Protein AF-A0AA48KZ80-F1 (afdb_monomer_lite)

InterPro domains:
  IPR029058 Alpha/Beta hydrolase fold [SSF53474] (67-168)

pLDDT: mean 80.53, std 16.93, range [31.39, 98.38]

Foldseek 3Di:
DVVQFAFAQFLQGDGDDDDDPPTDGWGWDWDDPDPQEIEIETEDEADPDPDDDDPQADQPDPRHLVNLLNSCLNNVVVVVVVSCVVPVSHQYEYEFEYAASRLLSSLNSQQVVQVVCQVRPSYAYEYEYEQHWNWAPDDDSSQEDERDHDHPFYEYEHEQFEDPDDCLVTTAGRHYHPHQEYEYEPAYSVDGQRDWDWDQDPNDTDIDAAFADEDPDTHRSSGPSPDHGAYWYAYNSNYTDGDAPVCVVVVLVVSVPPPNGDPVNSVVVNVVSVVRRVVVVVVVCVVVPPDDPPVLVVVCVPPVDDPVVVVVSVVVVVVVVVVVVD

Organism: NCBI:txid3033793

Sequence (326 aa):
MKDMYGDRLNENGEIINFKSEEEIYIWCREKELDSNKIKIEYSVPGPESEIEVFPGATENGKFSIEKNYERMKKVLTKKIDDLLEKNNDNRITIIIKGHSRGGCAASRVLNEIARKYKDEENVRINTTIFDPVPGPFHSGEDVEIAIDGKVNKSAVVYCVDPVKGFFNLLFEPQLIRNIKIIIITEIDHTMGFYETEKINVNGNIKIVKKGYQFGRKRYSQGRLFELPTGIYFSEKNMKLIKITDINFKNIFLKLDKNKNATQKRLSFFKDIIIQRLFSQQIDTLSKNILNKKDCIDELCRYFTSSENFCNFIRTIKAELNKQKSK

Structure (mmCIF, N/CA/C/O backbone):
data_AF-A0AA48KZ80-F1
#
_entry.id   AF-A0AA48KZ80-F1
#
loop_
_atom_site.group_PDB
_atom_site.id
_atom_site.type_symbol
_atom_site.label_atom_id
_atom_site.label_alt_id
_atom_site.label_comp_id
_atom_site.label_asym_id
_atom_site.label_entity_id
_atom_site.label_seq_id
_atom_site.pdbx_PDB_ins_code
_atom_site.Cartn_x
_atom_site.Cartn_y
_atom_site.Cartn_z
_atom_site.occupancy
_atom_site.B_iso_or_equiv
_atom_site.auth_seq_id
_atom_site.auth_comp_id
_atom_site.auth_asym_id
_atom_site.auth_atom_id
_atom_site.pdbx_PDB_model_num
ATOM 1 N N . MET A 1 1 ? -15.981 19.238 -7.401 1.00 34.91 1 MET A N 1
ATOM 2 C CA . MET A 1 1 ? -14.687 18.847 -6.790 1.00 34.91 1 MET A CA 1
ATOM 3 C C . MET A 1 1 ? -14.745 18.718 -5.265 1.00 34.91 1 MET A C 1
ATOM 5 O O . MET A 1 1 ? -14.087 17.813 -4.772 1.00 34.91 1 MET A O 1
ATOM 9 N N . LYS A 1 2 ? -15.545 19.514 -4.524 1.00 31.39 2 LYS A N 1
ATOM 10 C CA . LYS A 1 2 ? -15.725 19.364 -3.059 1.00 31.39 2 LYS A CA 1
ATOM 11 C C . LYS A 1 2 ? -16.170 17.957 -2.610 1.00 31.39 2 LYS A C 1
ATOM 13 O O . LYS A 1 2 ? -15.572 17.428 -1.693 1.00 31.39 2 LYS A O 1
ATOM 18 N N . ASP A 1 3 ? -17.089 17.291 -3.314 1.00 39.06 3 ASP A N 1
ATOM 19 C CA . ASP A 1 3 ? -17.598 15.964 -2.890 1.00 39.06 3 ASP A CA 1
ATOM 20 C C . ASP A 1 3 ? -16.608 14.789 -3.041 1.00 39.06 3 ASP A C 1
ATOM 22 O O . ASP A 1 3 ? -16.880 13.668 -2.599 1.00 39.06 3 ASP A O 1
ATOM 26 N N . MET A 1 4 ? -15.470 14.998 -3.713 1.00 39.56 4 MET A N 1
ATOM 27 C CA . MET A 1 4 ? -14.497 13.930 -3.981 1.00 39.56 4 MET A CA 1
ATOM 28 C C . MET A 1 4 ? -13.447 13.758 -2.883 1.00 39.56 4 MET A C 1
ATOM 30 O O . MET A 1 4 ? -12.878 12.666 -2.761 1.00 39.56 4 MET A O 1
ATOM 34 N N . TYR A 1 5 ? -13.214 14.811 -2.106 1.00 49.59 5 TYR A N 1
ATOM 35 C CA . TYR A 1 5 ? -12.218 14.886 -1.050 1.00 49.59 5 TYR A CA 1
ATOM 36 C C . TYR A 1 5 ? -12.993 15.065 0.258 1.00 49.59 5 TYR A C 1
ATOM 38 O O . TYR A 1 5 ? -13.876 15.911 0.315 1.00 49.59 5 TYR A O 1
ATOM 46 N N . GLY A 1 6 ? -12.761 14.203 1.253 1.00 55.53 6 GLY A N 1
ATOM 47 C CA . GLY A 1 6 ? -13.422 14.323 2.559 1.00 55.53 6 GLY A CA 1
ATOM 48 C C . GLY A 1 6 ? -13.063 15.630 3.271 1.00 55.53 6 GLY A C 1
ATOM 49 O O . GLY A 1 6 ? -12.405 16.504 2.698 1.00 55.53 6 GLY A O 1
ATOM 50 N N . ASP A 1 7 ? -13.458 15.742 4.534 1.00 58.00 7 ASP A N 1
ATOM 51 C CA . ASP A 1 7 ? -13.064 16.880 5.355 1.00 58.00 7 ASP A CA 1
ATOM 52 C C . ASP A 1 7 ? -11.533 16.979 5.429 1.00 58.00 7 ASP A C 1
ATOM 54 O O . ASP A 1 7 ? -10.799 15.986 5.534 1.00 58.00 7 ASP A O 1
ATOM 58 N N . ARG A 1 8 ? -11.035 18.209 5.316 1.00 63.00 8 ARG A N 1
ATOM 59 C CA . ARG A 1 8 ? -9.610 18.512 5.455 1.00 63.00 8 ARG A CA 1
ATOM 60 C C . ARG A 1 8 ? -9.337 18.843 6.905 1.00 63.00 8 ARG A C 1
ATOM 62 O O . ARG A 1 8 ? -10.075 19.639 7.482 1.00 63.00 8 ARG A O 1
ATOM 69 N N . LEU A 1 9 ? -8.295 18.238 7.464 1.00 57.94 9 LEU A N 1
ATOM 70 C CA . LEU A 1 9 ? -7.942 18.413 8.867 1.00 57.94 9 LEU A CA 1
ATOM 71 C C . LEU A 1 9 ? -6.631 19.187 9.017 1.00 57.94 9 LEU A C 1
ATOM 73 O O . LEU A 1 9 ? -5.658 18.871 8.331 1.00 57.94 9 LEU A O 1
ATOM 77 N N . ASN A 1 10 ? -6.593 20.151 9.941 1.00 63.25 10 ASN A N 1
ATOM 78 C CA . ASN A 1 10 ? -5.342 20.789 10.360 1.00 63.25 10 ASN A CA 1
ATOM 79 C C . ASN A 1 10 ? -4.485 19.841 11.230 1.00 63.25 10 ASN A C 1
ATOM 81 O O . ASN A 1 10 ? -4.820 18.678 11.471 1.00 63.25 10 ASN A O 1
ATOM 85 N N . GLU A 1 11 ? -3.358 20.337 11.739 1.00 56.94 11 GLU A N 1
ATOM 86 C CA . GLU A 1 11 ? -2.457 19.574 12.617 1.00 56.94 11 GLU A CA 1
ATOM 87 C C . GLU A 1 11 ? -3.036 19.184 13.987 1.00 56.94 11 GLU A C 1
ATOM 89 O O . GLU A 1 11 ? -2.472 18.341 14.696 1.00 56.94 11 GLU A O 1
ATOM 94 N N . ASN A 1 12 ? -4.180 19.762 14.346 1.00 64.56 12 ASN A N 1
ATOM 95 C CA . ASN A 1 12 ? -4.939 19.438 15.547 1.00 64.56 12 ASN A CA 1
ATOM 96 C C . ASN A 1 12 ? -6.113 18.489 15.266 1.00 64.56 12 ASN A C 1
ATOM 98 O O . ASN A 1 12 ? -6.772 18.045 16.206 1.00 64.56 12 ASN A O 1
ATOM 102 N N . GLY A 1 13 ? -6.333 18.109 14.001 1.00 61.66 13 GLY A N 1
ATOM 103 C CA . GLY A 1 13 ? -7.436 17.239 13.601 1.00 61.66 13 GLY A CA 1
ATOM 104 C C . GLY A 1 13 ? -8.773 17.969 13.441 1.00 61.66 13 GLY A C 1
ATOM 105 O O . GLY A 1 13 ? -9.813 17.319 13.468 1.00 61.66 13 GLY A O 1
ATOM 106 N N . GLU A 1 14 ? -8.765 19.295 13.305 1.00 71.69 14 GLU A N 1
ATOM 107 C CA . GLU A 1 14 ? -9.969 20.125 13.184 1.00 71.69 14 GLU A CA 1
ATOM 108 C C . GLU A 1 14 ? -10.331 20.354 11.712 1.00 71.69 14 GLU A C 1
ATOM 110 O O . GLU A 1 14 ? -9.441 20.540 10.878 1.00 71.69 14 GLU A O 1
ATOM 115 N N . ILE A 1 15 ? -11.632 20.358 11.393 1.00 69.56 15 ILE A N 1
ATOM 116 C CA . ILE A 1 15 ? -12.129 20.606 10.031 1.00 69.56 15 ILE A CA 1
ATOM 117 C C . ILE A 1 15 ? -11.815 22.051 9.631 1.00 69.56 15 ILE A C 1
ATOM 119 O O . ILE A 1 15 ? -12.306 22.989 10.258 1.00 69.56 15 ILE A O 1
ATOM 123 N N . ILE A 1 16 ? -11.058 22.235 8.548 1.00 61.19 16 ILE A N 1
ATOM 124 C CA . ILE A 1 16 ? -10.719 23.559 8.012 1.00 61.19 16 ILE A CA 1
ATOM 125 C C . ILE A 1 16 ? -11.499 23.883 6.729 1.00 61.19 16 ILE A C 1
ATOM 127 O O . ILE A 1 16 ? -11.492 23.132 5.751 1.00 61.19 16 ILE A O 1
ATOM 131 N N . ASN A 1 17 ? -12.158 25.048 6.717 1.00 55.84 17 ASN A N 1
ATOM 132 C CA . ASN A 1 17 ? -12.733 25.656 5.515 1.00 55.84 17 ASN A CA 1
ATOM 133 C C . ASN A 1 17 ? -11.660 26.514 4.825 1.00 55.84 17 ASN A C 1
ATOM 135 O O . ASN A 1 17 ? -11.087 27.394 5.458 1.00 55.84 17 ASN A O 1
ATOM 139 N N . PHE A 1 18 ? -11.402 26.278 3.535 1.00 47.25 18 PHE A N 1
ATOM 140 C CA . PHE A 1 18 ? -10.403 27.006 2.734 1.00 47.25 18 PHE A CA 1
ATOM 141 C C . PHE A 1 18 ? -10.488 28.532 2.914 1.00 47.25 18 PHE A C 1
ATOM 143 O O . PHE A 1 18 ? -11.440 29.150 2.434 1.00 47.25 18 PHE A O 1
ATOM 150 N N . LYS A 1 19 ? -9.471 29.133 3.545 1.00 40.25 19 LYS A N 1
ATOM 151 C CA . LYS A 1 19 ? -9.175 30.573 3.439 1.00 40.25 19 LYS A CA 1
ATOM 152 C C . LYS A 1 19 ? -7.682 30.926 3.361 1.00 40.25 19 LYS A C 1
ATOM 154 O O . LYS A 1 19 ? -7.391 32.082 3.084 1.00 40.25 19 LYS A O 1
ATOM 159 N N . SER A 1 20 ? -6.748 29.990 3.526 1.00 39.38 20 SER A N 1
ATOM 160 C CA . SER A 1 20 ? -5.317 30.264 3.340 1.00 39.38 20 SER A CA 1
ATOM 161 C C . SER A 1 20 ? -4.614 29.113 2.620 1.00 39.38 20 SER A C 1
ATOM 163 O O . SER A 1 20 ? -4.932 27.942 2.818 1.00 39.38 20 SER A O 1
ATOM 165 N N . GLU A 1 21 ? -3.664 29.466 1.760 1.00 44.16 21 GLU A N 1
ATOM 166 C CA . GLU A 1 21 ? -2.867 28.564 0.917 1.00 44.16 21 GLU A CA 1
ATOM 167 C C . GLU A 1 21 ? -1.817 27.755 1.711 1.00 44.16 21 GLU A C 1
ATOM 169 O O . GLU A 1 21 ? -1.045 26.995 1.133 1.00 44.16 21 GLU A O 1
ATOM 174 N N . GLU A 1 22 ? -1.776 27.873 3.045 1.00 45.62 22 GLU A N 1
ATOM 175 C CA . GLU A 1 22 ? -0.599 27.482 3.831 1.00 45.62 22 GLU A CA 1
ATOM 176 C C . GLU A 1 22 ? -0.741 26.255 4.752 1.00 45.62 22 GLU A C 1
ATOM 178 O O . GLU A 1 22 ? 0.283 25.802 5.284 1.00 45.62 22 GLU A O 1
ATOM 183 N N . GLU A 1 23 ? -1.930 25.661 4.911 1.00 50.06 23 GLU A N 1
ATOM 184 C CA . GLU A 1 23 ? -2.170 24.554 5.858 1.00 50.06 23 GLU A CA 1
ATOM 185 C C . GLU A 1 23 ? -2.575 23.232 5.165 1.00 50.06 23 GLU A C 1
ATOM 187 O O . GLU A 1 23 ? -3.367 23.193 4.228 1.00 50.06 23 GLU A O 1
ATOM 192 N N . ILE A 1 24 ? -1.967 22.119 5.591 1.00 55.22 24 ILE A N 1
ATOM 193 C CA . ILE A 1 24 ? -1.780 20.896 4.785 1.00 55.22 24 ILE A CA 1
ATOM 194 C C . ILE A 1 24 ? -2.963 19.906 4.813 1.00 55.22 24 ILE A C 1
ATOM 196 O O . ILE A 1 24 ? -3.733 19.804 5.758 1.00 55.22 24 ILE A O 1
ATOM 200 N N . TYR A 1 25 ? -2.986 19.110 3.742 1.00 63.47 25 TYR A N 1
ATOM 201 C CA . TYR A 1 25 ? -3.991 18.280 3.089 1.00 63.47 25 TYR A CA 1
ATOM 202 C C . TYR A 1 25 ? -4.090 16.817 3.586 1.00 63.47 25 TYR A C 1
ATOM 204 O O . TYR A 1 25 ? -4.072 15.899 2.765 1.00 63.47 25 TYR A O 1
ATOM 212 N N . ILE A 1 26 ? -4.202 16.540 4.894 1.00 67.12 26 ILE A N 1
ATOM 213 C CA . ILE A 1 26 ? -4.670 15.196 5.293 1.00 67.12 26 ILE A CA 1
ATOM 214 C C . ILE A 1 26 ? -6.164 15.116 4.989 1.00 67.12 26 ILE A C 1
ATOM 216 O O . ILE A 1 26 ? -6.956 15.925 5.477 1.00 67.12 26 ILE A O 1
ATOM 220 N N . TRP A 1 27 ? -6.552 14.132 4.180 1.00 73.19 27 TRP A N 1
ATOM 221 C CA . TRP A 1 27 ? -7.955 13.883 3.871 1.00 73.19 27 TRP A CA 1
ATOM 222 C C . TRP A 1 27 ? -8.495 12.819 4.796 1.00 73.19 27 TRP A C 1
ATOM 224 O O . TRP A 1 27 ? -8.177 11.639 4.638 1.00 73.19 27 TRP A O 1
ATOM 234 N N . CYS A 1 28 ? -9.322 13.253 5.741 1.00 78.62 28 CYS A N 1
ATOM 235 C CA . CYS A 1 28 ? -10.096 12.365 6.580 1.00 78.62 28 CYS A CA 1
ATOM 236 C C . CYS A 1 28 ? -11.522 12.298 6.046 1.00 78.62 28 CYS A C 1
ATOM 238 O O . CYS A 1 28 ? -12.147 13.303 5.718 1.00 78.62 28 CYS A O 1
ATOM 240 N N . ARG A 1 29 ? -12.061 11.092 5.953 1.00 81.62 29 ARG A N 1
ATOM 241 C CA . ARG A 1 29 ? -13.484 10.892 5.741 1.00 81.62 29 ARG A CA 1
ATOM 242 C C . ARG A 1 29 ? -13.999 9.936 6.786 1.00 81.62 29 ARG A C 1
ATOM 244 O O . ARG A 1 29 ? -13.658 8.754 6.778 1.00 81.62 29 ARG A O 1
ATOM 251 N N . GLU A 1 30 ? -14.875 10.449 7.625 1.00 84.31 30 GLU A N 1
ATOM 252 C CA . GLU A 1 30 ? -15.650 9.648 8.547 1.00 84.31 30 GLU A CA 1
ATOM 253 C C . GLU A 1 30 ? -17.014 9.343 7.941 1.00 84.31 30 GLU A C 1
ATOM 255 O O . GLU A 1 30 ? -17.619 10.156 7.238 1.00 84.31 30 GLU A O 1
ATOM 260 N N . LYS A 1 31 ? -17.478 8.119 8.155 1.00 86.25 31 LYS A N 1
ATOM 261 C CA . LYS A 1 31 ? -18.815 7.703 7.773 1.00 86.25 31 LYS A CA 1
ATOM 262 C C . LYS A 1 31 ? -19.345 6.729 8.809 1.00 86.25 31 LYS A C 1
ATOM 264 O O . LYS A 1 31 ? -18.845 5.609 8.913 1.00 86.25 31 LYS A O 1
ATOM 269 N N . GLU A 1 32 ? -20.392 7.138 9.505 1.00 84.12 32 GLU A N 1
ATOM 270 C CA . GLU A 1 32 ? -21.236 6.228 10.266 1.00 84.12 32 GLU A CA 1
ATOM 271 C C . GLU A 1 32 ? -22.017 5.342 9.281 1.00 84.12 32 GLU A C 1
ATOM 273 O O . GLU A 1 32 ? -22.615 5.822 8.311 1.00 84.12 32 GLU A O 1
ATOM 278 N N . LEU A 1 33 ? -21.902 4.026 9.444 1.00 82.69 33 LEU A N 1
ATOM 279 C CA . LEU A 1 33 ? -22.580 3.033 8.607 1.00 82.69 33 LEU A CA 1
ATOM 280 C C . LEU A 1 33 ? -23.860 2.528 9.278 1.00 82.69 33 LEU A C 1
ATOM 282 O O . LEU A 1 33 ? -24.833 2.248 8.583 1.00 82.69 33 LEU A O 1
ATOM 286 N N . ASP A 1 34 ? -23.823 2.404 10.603 1.00 86.44 34 ASP A N 1
ATOM 287 C CA . ASP A 1 34 ? -24.936 2.187 11.526 1.00 86.44 34 ASP A CA 1
ATOM 288 C C . ASP A 1 34 ? -24.486 2.622 12.936 1.00 86.44 34 ASP A C 1
ATOM 290 O O . ASP A 1 34 ? -23.327 3.013 13.099 1.00 86.44 34 ASP A O 1
ATOM 294 N N . SER A 1 35 ? -25.373 2.525 13.936 1.00 82.44 35 SER A N 1
ATOM 295 C CA . SER A 1 35 ? -25.170 3.080 15.287 1.00 82.44 35 SER A CA 1
ATOM 296 C C . SER A 1 35 ? -23.863 2.662 15.966 1.00 82.44 35 SER A C 1
ATOM 298 O O . SER A 1 35 ? -23.370 3.378 16.830 1.00 82.44 35 SER A O 1
ATOM 300 N N . ASN A 1 36 ? -23.302 1.505 15.588 1.00 84.00 36 ASN A N 1
ATOM 301 C CA . ASN A 1 36 ? -22.090 0.955 16.192 1.00 84.00 36 ASN A CA 1
ATOM 302 C C . ASN A 1 36 ? -21.018 0.640 15.135 1.00 84.00 36 ASN A C 1
ATOM 304 O O . ASN A 1 36 ? -20.061 -0.072 15.433 1.00 84.00 36 ASN A O 1
ATOM 308 N N . LYS A 1 37 ? -21.157 1.089 13.880 1.00 89.62 37 LYS A N 1
ATOM 309 C CA . LYS A 1 37 ? -20.161 0.856 12.821 1.00 89.62 37 LYS A CA 1
ATOM 310 C C . LYS A 1 37 ? -19.677 2.163 12.244 1.00 89.62 37 LYS A C 1
ATOM 312 O O . LYS A 1 37 ? -20.379 2.833 11.488 1.00 89.62 37 LYS A O 1
ATOM 317 N N . ILE A 1 38 ? -18.408 2.445 12.493 1.00 90.44 38 ILE A N 1
ATOM 318 C CA . ILE A 1 38 ? -17.779 3.689 12.076 1.00 90.44 38 ILE A CA 1
ATOM 319 C C . ILE A 1 38 ? -16.674 3.362 11.088 1.00 90.44 38 ILE A C 1
ATOM 321 O O . ILE A 1 38 ? -15.808 2.522 11.339 1.00 90.44 38 ILE A O 1
ATOM 325 N N . LYS A 1 39 ? -16.711 4.012 9.929 1.00 91.06 39 LYS A N 1
ATOM 326 C CA . LYS A 1 39 ? -15.661 3.923 8.925 1.00 91.06 39 LYS A CA 1
ATOM 327 C C . LYS A 1 39 ? -14.860 5.209 8.915 1.00 91.06 39 LYS A C 1
ATOM 329 O O . LYS A 1 39 ? -15.414 6.285 8.728 1.00 91.06 39 LYS A O 1
ATOM 334 N N . ILE A 1 40 ? -13.552 5.062 9.023 1.00 88.62 40 ILE A N 1
ATOM 335 C CA . ILE A 1 40 ? -12.595 6.150 9.008 1.00 88.62 40 ILE A CA 1
ATOM 336 C C . ILE A 1 40 ? -11.640 5.924 7.831 1.00 88.62 40 ILE A C 1
ATOM 338 O O . ILE A 1 40 ? -10.962 4.902 7.766 1.00 88.62 40 ILE A O 1
ATOM 342 N N . GLU A 1 41 ? -11.579 6.854 6.883 1.00 88.31 41 GLU A N 1
ATOM 343 C CA . GLU A 1 41 ? -10.610 6.829 5.784 1.00 88.31 41 GLU A CA 1
ATOM 344 C C . GLU A 1 41 ? -9.634 7.996 5.909 1.00 88.31 41 GLU A C 1
ATOM 346 O O . GLU A 1 41 ? -10.063 9.142 5.874 1.00 88.31 41 GLU A O 1
ATOM 351 N N . TYR A 1 42 ? -8.336 7.710 5.978 1.00 87.06 42 TYR A N 1
ATOM 352 C CA . TYR A 1 42 ? -7.277 8.719 5.941 1.00 87.06 42 TYR A CA 1
ATOM 353 C C . TYR A 1 42 ? -6.465 8.564 4.669 1.00 87.06 42 TYR A C 1
ATOM 355 O O . TYR A 1 42 ? -6.048 7.457 4.333 1.00 87.06 42 TYR A O 1
ATOM 363 N N . SER A 1 43 ? -6.241 9.667 3.962 1.00 84.25 43 SER A N 1
ATOM 364 C CA . SER A 1 43 ? -5.413 9.691 2.759 1.00 84.25 43 SER A CA 1
ATOM 365 C C . SER A 1 43 ? -4.368 10.792 2.849 1.00 84.25 43 SER A C 1
ATOM 367 O O . SER A 1 43 ? -4.707 11.937 3.146 1.00 84.25 43 SER A O 1
ATOM 369 N N . VAL A 1 44 ? -3.116 10.441 2.558 1.00 79.62 44 VAL A N 1
ATOM 370 C CA . VAL A 1 44 ? -2.013 11.399 2.434 1.00 79.62 44 VAL A CA 1
ATOM 371 C C . VAL A 1 44 ? -1.642 11.545 0.966 1.00 79.62 44 VAL A C 1
ATOM 373 O O . VAL A 1 44 ? -1.247 10.548 0.343 1.00 79.62 44 VAL A O 1
ATOM 376 N N . PRO A 1 45 ? -1.790 12.742 0.383 1.00 70.75 45 PRO A N 1
ATOM 377 C CA . PRO A 1 45 ? -1.273 12.999 -0.949 1.00 70.75 45 PRO A CA 1
ATOM 378 C C . PRO A 1 45 ? 0.264 13.004 -0.936 1.00 70.75 45 PRO A C 1
ATOM 380 O O . PRO A 1 45 ? 0.896 13.259 0.091 1.00 70.75 45 PRO A O 1
ATOM 383 N N . GLY A 1 46 ? 0.873 12.728 -2.089 1.00 63.50 46 GLY A N 1
ATOM 384 C CA . GLY A 1 46 ? 2.269 13.106 -2.308 1.00 63.50 46 GLY A CA 1
ATOM 385 C C . GLY A 1 46 ? 2.421 14.635 -2.293 1.00 63.50 46 GLY A C 1
ATOM 386 O O . GLY A 1 46 ? 1.414 15.343 -2.362 1.00 63.50 46 GLY A O 1
ATOM 387 N N . PRO A 1 47 ? 3.649 15.170 -2.190 1.00 60.25 47 PRO A N 1
ATOM 388 C CA . PRO A 1 47 ? 3.862 16.605 -2.351 1.00 60.25 47 PRO A CA 1
ATOM 389 C C . PRO A 1 47 ? 3.322 17.078 -3.711 1.00 60.25 47 PRO A C 1
ATOM 391 O O . PRO A 1 47 ? 3.761 16.593 -4.751 1.00 60.25 47 PRO A O 1
ATOM 394 N N . GLU A 1 48 ? 2.397 18.038 -3.701 1.00 50.84 48 GLU A N 1
ATOM 395 C CA . GLU A 1 48 ? 2.147 18.913 -4.849 1.00 50.84 48 GLU A CA 1
ATOM 396 C C . GLU A 1 48 ? 3.237 19.985 -4.792 1.00 50.84 48 GLU A C 1
ATOM 398 O O . GLU A 1 48 ? 3.281 20.781 -3.857 1.00 50.84 48 GLU A O 1
ATOM 403 N N . SER A 1 49 ? 4.201 19.958 -5.705 1.00 42.69 49 SER A N 1
ATOM 404 C CA . SER A 1 49 ? 5.266 20.960 -5.729 1.00 42.69 49 SER A CA 1
ATOM 405 C C . SER A 1 49 ? 5.133 21.858 -6.952 1.00 42.69 49 SER A C 1
ATOM 407 O O . SER A 1 49 ? 5.289 21.383 -8.076 1.00 42.69 49 SER A O 1
ATOM 409 N N . GLU A 1 50 ? 4.933 23.152 -6.716 1.00 36.56 50 GLU A N 1
ATOM 410 C CA . GLU A 1 50 ? 5.006 24.222 -7.722 1.00 36.56 50 GLU A CA 1
ATOM 411 C C . GLU A 1 50 ? 6.395 24.893 -7.806 1.00 36.56 50 GLU A C 1
ATOM 413 O O . GLU A 1 50 ? 6.531 25.913 -8.468 1.00 36.56 50 GLU A O 1
ATOM 418 N N . ILE A 1 51 ? 7.455 24.359 -7.174 1.00 40.22 51 ILE A N 1
ATOM 419 C CA . ILE A 1 51 ? 8.784 25.005 -7.192 1.00 40.22 51 ILE A CA 1
ATOM 420 C C . ILE A 1 51 ? 9.853 24.133 -7.858 1.00 40.22 51 ILE A C 1
ATOM 422 O O . ILE A 1 51 ? 10.047 22.959 -7.531 1.00 40.22 51 ILE A O 1
ATOM 426 N N . GLU A 1 52 ? 10.521 24.782 -8.811 1.00 47.69 52 GLU A N 1
ATOM 427 C CA . GLU A 1 52 ? 11.487 24.291 -9.782 1.00 47.69 52 GLU A CA 1
ATOM 428 C C . GLU A 1 52 ? 12.812 23.828 -9.145 1.00 47.69 52 GLU A C 1
ATOM 430 O O . GLU A 1 52 ? 13.231 24.256 -8.071 1.00 47.69 52 GLU A O 1
ATOM 435 N N . VAL A 1 53 ? 13.503 22.958 -9.879 1.00 47.50 53 VAL A N 1
ATOM 436 C CA . VAL A 1 53 ? 14.861 22.424 -9.681 1.00 47.50 53 VAL A CA 1
ATOM 437 C C . VAL A 1 53 ? 14.973 21.092 -8.907 1.00 47.50 53 VAL A C 1
ATOM 439 O O . VAL A 1 53 ? 15.546 20.172 -9.482 1.00 47.50 53 VAL A O 1
ATOM 442 N N . PHE A 1 54 ? 14.395 20.890 -7.710 1.00 52.28 54 PHE A N 1
ATOM 443 C CA . PHE A 1 54 ? 14.432 19.573 -7.005 1.00 52.28 54 PHE A CA 1
ATOM 444 C C . PHE A 1 54 ? 13.239 19.292 -6.059 1.00 52.28 54 PHE A C 1
ATOM 446 O O . PHE A 1 54 ? 13.426 19.013 -4.865 1.00 52.28 54 PHE A O 1
ATOM 453 N N . PRO A 1 55 ? 11.990 19.342 -6.541 1.00 49.59 55 PRO A N 1
ATOM 454 C CA . PRO A 1 55 ? 10.854 18.983 -5.707 1.00 49.59 55 PRO A CA 1
ATOM 455 C C . PRO A 1 55 ? 10.947 17.526 -5.229 1.00 49.59 55 PRO A C 1
ATOM 457 O O . PRO A 1 55 ? 11.081 16.599 -6.023 1.00 49.59 55 PRO A O 1
ATOM 460 N N . GLY A 1 56 ? 10.893 17.318 -3.911 1.00 51.00 56 GLY A N 1
ATOM 461 C CA . GLY A 1 56 ? 10.895 15.974 -3.325 1.00 51.00 56 GLY A CA 1
ATOM 462 C C . GLY A 1 56 ? 12.273 15.341 -3.091 1.00 51.00 56 GLY A C 1
ATOM 463 O O . GLY A 1 56 ? 12.331 14.142 -2.838 1.00 51.00 56 GLY A O 1
ATOM 464 N N . ALA A 1 57 ? 13.372 16.105 -3.150 1.00 55.41 57 ALA A N 1
ATOM 465 C CA . ALA A 1 57 ? 14.705 15.612 -2.770 1.00 55.41 57 ALA A CA 1
ATOM 466 C C . ALA A 1 57 ? 15.072 15.885 -1.300 1.00 55.41 57 ALA A C 1
ATOM 468 O O . ALA A 1 57 ? 15.880 15.165 -0.725 1.00 55.41 57 ALA A O 1
ATOM 469 N N . THR A 1 58 ? 14.481 16.907 -0.673 1.00 57.81 58 THR A N 1
ATOM 470 C CA . THR A 1 58 ? 14.795 17.301 0.710 1.00 57.81 58 THR A CA 1
ATOM 471 C C . THR A 1 58 ? 13.650 16.953 1.666 1.00 57.81 58 THR A C 1
ATOM 473 O O . THR A 1 58 ? 12.470 17.045 1.312 1.00 57.81 58 THR A O 1
ATOM 476 N N . GLU A 1 59 ? 13.994 16.516 2.880 1.00 63.91 59 GLU A N 1
ATOM 477 C CA . GLU A 1 59 ? 13.055 16.134 3.955 1.00 63.91 59 GLU A CA 1
ATOM 478 C C . GLU A 1 59 ? 12.650 17.337 4.836 1.00 63.91 59 GLU A C 1
ATOM 480 O O . GLU A 1 59 ? 11.860 17.232 5.763 1.00 63.91 59 GLU A O 1
ATOM 485 N N . ASN A 1 60 ? 13.125 18.545 4.526 1.00 62.00 60 ASN A N 1
ATOM 486 C CA . ASN A 1 60 ? 12.845 19.733 5.345 1.00 62.00 60 ASN A CA 1
ATOM 487 C C . ASN A 1 60 ? 11.474 20.373 5.045 1.00 62.00 60 ASN A C 1
ATOM 489 O O . ASN A 1 60 ? 11.017 21.271 5.758 1.00 62.00 60 ASN A O 1
ATOM 493 N N . GLY A 1 61 ? 10.794 19.902 3.996 1.00 69.25 61 GLY A N 1
ATOM 494 C CA . GLY A 1 61 ? 9.529 20.452 3.524 1.00 69.25 61 GLY A CA 1
ATOM 495 C C . GLY A 1 61 ? 8.349 20.225 4.471 1.00 69.25 61 GLY A C 1
ATOM 496 O O . GLY A 1 61 ? 8.385 19.442 5.417 1.00 69.25 61 GLY A O 1
ATOM 497 N N . LYS A 1 62 ? 7.251 20.923 4.192 1.00 68.56 62 LYS A N 1
ATOM 498 C CA . LYS A 1 62 ? 5.938 20.721 4.824 1.00 68.56 62 LYS A CA 1
ATOM 499 C C . LYS A 1 62 ? 5.371 19.305 4.565 1.00 68.56 62 LYS A C 1
ATOM 501 O O . LYS A 1 62 ? 4.653 18.772 5.403 1.00 68.56 62 LYS A O 1
ATOM 506 N N . PHE A 1 63 ? 5.771 18.680 3.454 1.00 73.12 63 PHE A N 1
ATOM 507 C CA . PHE A 1 63 ? 5.359 17.343 2.997 1.00 73.12 63 PHE A CA 1
ATOM 508 C C . PHE A 1 63 ? 6.401 16.249 3.268 1.00 73.12 63 PHE A C 1
ATOM 510 O O . PHE A 1 63 ? 6.512 15.282 2.511 1.00 73.12 63 PHE A O 1
ATOM 517 N N . SER A 1 64 ? 7.207 16.435 4.309 1.00 83.12 64 SER A N 1
ATOM 518 C CA . SER A 1 64 ? 8.164 15.426 4.741 1.00 83.12 64 SER A CA 1
ATOM 519 C C . SER A 1 64 ? 7.445 14.148 5.190 1.00 83.12 64 SER A C 1
ATOM 521 O O . SER A 1 64 ? 6.286 14.194 5.624 1.00 83.12 64 SER A O 1
ATOM 523 N N . ILE A 1 65 ? 8.112 13.003 5.065 1.00 88.94 65 ILE A N 1
ATOM 524 C CA . ILE A 1 65 ? 7.607 11.721 5.566 1.00 88.94 65 ILE A CA 1
ATOM 525 C C . ILE A 1 65 ? 7.345 11.836 7.072 1.00 88.94 65 ILE A C 1
ATOM 527 O O . ILE A 1 65 ? 6.252 11.496 7.522 1.00 88.94 65 ILE A O 1
ATOM 531 N N . GLU A 1 66 ? 8.298 12.397 7.822 1.00 89.56 66 GLU A N 1
ATOM 532 C CA . GLU A 1 66 ? 8.224 12.521 9.283 1.00 89.56 66 GLU A CA 1
ATOM 533 C C . GLU A 1 66 ? 7.040 13.378 9.750 1.00 89.56 66 GLU A C 1
ATOM 535 O O . GLU A 1 66 ? 6.243 12.957 10.587 1.00 89.56 66 GLU A O 1
ATOM 540 N N . LYS A 1 67 ? 6.852 14.565 9.161 1.00 85.75 67 LYS A N 1
ATOM 541 C CA . LYS A 1 67 ? 5.734 15.451 9.528 1.00 85.75 67 LYS A CA 1
ATOM 542 C C . LYS A 1 67 ? 4.380 14.826 9.205 1.00 85.75 67 LYS A C 1
ATOM 544 O O . LYS A 1 67 ? 3.436 14.963 9.985 1.00 85.75 67 LYS A O 1
ATOM 549 N N . ASN A 1 68 ? 4.271 14.150 8.058 1.00 87.12 68 ASN A N 1
ATOM 550 C CA . ASN A 1 68 ? 3.049 13.439 7.688 1.00 87.12 68 ASN A CA 1
ATOM 551 C C . ASN A 1 68 ? 2.775 12.273 8.646 1.00 87.12 68 ASN A C 1
ATOM 553 O O . ASN A 1 68 ? 1.633 12.106 9.074 1.00 87.12 68 ASN A O 1
ATOM 557 N N . TYR A 1 69 ? 3.810 11.513 9.013 1.00 92.44 69 TYR A N 1
ATOM 558 C CA . TYR A 1 69 ? 3.730 10.429 9.988 1.00 92.44 69 TYR A CA 1
ATOM 559 C C . TYR A 1 69 ? 3.226 10.930 11.348 1.00 92.44 69 TYR A C 1
ATOM 561 O O . TYR A 1 69 ? 2.182 10.469 11.813 1.00 92.44 69 TYR A O 1
ATOM 569 N N . GLU A 1 70 ? 3.895 11.919 11.945 1.00 90.56 70 GLU A N 1
ATOM 570 C CA . GLU A 1 70 ? 3.541 12.446 13.268 1.00 90.56 70 GLU A CA 1
ATOM 571 C C . GLU A 1 70 ? 2.119 13.013 13.302 1.00 90.56 70 GLU A C 1
ATOM 573 O O . GLU A 1 70 ? 1.331 12.699 14.202 1.00 90.56 70 GLU A O 1
ATOM 578 N N . ARG A 1 71 ? 1.740 13.788 12.278 1.00 86.31 71 ARG A N 1
ATOM 579 C CA . ARG A 1 71 ? 0.397 14.371 12.201 1.00 86.31 71 ARG A CA 1
ATOM 580 C C . ARG A 1 71 ? -0.677 13.295 12.086 1.00 86.31 71 ARG A C 1
ATOM 582 O O . ARG A 1 71 ? -1.647 13.313 12.842 1.00 86.31 71 ARG A O 1
ATOM 589 N N . MET A 1 72 ? -0.522 12.355 11.156 1.00 88.12 72 MET A N 1
ATOM 590 C CA . MET A 1 72 ? -1.486 11.269 10.989 1.00 88.12 72 MET A CA 1
ATOM 591 C C . MET A 1 72 ? -1.602 10.413 12.241 1.00 88.12 72 MET A C 1
ATOM 593 O O . MET A 1 72 ? -2.719 10.106 12.646 1.00 88.12 72 MET A O 1
ATOM 597 N N . LYS A 1 73 ? -0.467 10.037 12.845 1.00 93.19 73 LYS A N 1
ATOM 598 C CA . LYS A 1 73 ? -0.419 9.250 14.076 1.00 93.19 73 LYS A CA 1
ATOM 599 C C . LYS A 1 73 ? -1.241 9.930 15.163 1.00 93.19 73 LYS A C 1
ATOM 601 O O . LYS A 1 73 ? -2.149 9.301 15.699 1.00 93.19 73 LYS A O 1
ATOM 606 N N . LYS A 1 74 ? -0.986 11.216 15.432 1.00 90.69 74 LYS A N 1
ATOM 607 C CA . LYS A 1 74 ? -1.715 12.009 16.434 1.00 90.69 74 LYS A CA 1
ATOM 608 C C . LYS A 1 74 ? -3.220 12.019 16.163 1.00 90.69 74 LYS A C 1
ATOM 610 O O . LYS A 1 74 ? -4.005 11.697 17.051 1.00 90.69 74 LYS A O 1
ATOM 615 N N . VAL A 1 75 ? -3.620 12.365 14.938 1.00 88.12 75 VAL A N 1
ATOM 616 C CA . VAL A 1 75 ? -5.035 12.537 14.582 1.00 88.12 75 VAL A CA 1
ATOM 617 C C . VAL A 1 75 ? -5.791 11.202 14.601 1.00 88.12 75 VAL A C 1
ATOM 619 O O . VAL A 1 75 ? -6.864 11.120 15.195 1.00 88.12 75 VAL A O 1
ATOM 622 N N . LEU A 1 76 ? -5.236 10.146 13.996 1.00 91.31 76 LEU A N 1
ATOM 623 C CA . LEU A 1 76 ? -5.856 8.818 13.994 1.00 91.31 76 LEU A CA 1
ATOM 624 C C . LEU A 1 76 ? -5.971 8.252 15.404 1.00 91.31 76 LEU A C 1
ATOM 626 O O . LEU A 1 76 ? -7.040 7.778 15.766 1.00 91.31 76 LEU A O 1
ATOM 630 N N . THR A 1 77 ? -4.898 8.335 16.189 1.00 94.69 77 THR A N 1
ATOM 631 C CA . THR A 1 77 ? -4.868 7.822 17.561 1.00 94.69 77 THR A CA 1
ATOM 632 C C . THR A 1 77 ? -5.950 8.475 18.409 1.00 94.69 77 THR A C 1
ATOM 634 O O . THR A 1 77 ? -6.815 7.780 18.930 1.00 94.69 77 THR A O 1
ATOM 637 N N . LYS A 1 78 ? -5.969 9.815 18.455 1.00 92.38 78 LYS A N 1
ATOM 638 C CA . LYS A 1 78 ? -6.994 10.566 19.187 1.00 92.38 78 LYS A CA 1
ATOM 639 C C . LYS A 1 78 ? -8.398 10.158 18.745 1.00 92.38 78 LYS A C 1
ATOM 641 O O . LYS A 1 78 ? -9.257 9.897 19.571 1.00 92.38 78 LYS A O 1
ATOM 646 N N . LYS A 1 79 ? -8.629 10.061 17.433 1.00 91.44 79 LYS A N 1
ATOM 647 C CA . LYS A 1 79 ? -9.953 9.737 16.900 1.00 91.44 79 LYS A CA 1
ATOM 648 C C . LYS A 1 79 ? -10.416 8.329 17.280 1.00 91.44 79 LYS A C 1
ATOM 650 O O . LYS A 1 79 ? -11.601 8.142 17.528 1.00 91.44 79 LYS A O 1
ATOM 655 N N . ILE A 1 80 ? -9.524 7.342 17.263 1.00 93.94 80 ILE A N 1
ATOM 656 C CA . ILE A 1 80 ? -9.861 5.966 17.646 1.00 93.94 80 ILE A CA 1
ATOM 657 C C . ILE A 1 80 ? -10.142 5.912 19.147 1.00 93.94 80 ILE A C 1
ATOM 659 O O . ILE A 1 80 ? -11.174 5.369 19.529 1.00 93.94 80 ILE A O 1
ATOM 663 N N . ASP A 1 81 ? -9.279 6.531 19.957 1.00 95.75 81 ASP A N 1
ATOM 664 C CA . ASP A 1 81 ? -9.422 6.596 21.415 1.00 95.75 81 ASP A CA 1
ATOM 665 C C . ASP A 1 81 ? -10.767 7.259 21.792 1.00 95.75 81 ASP A C 1
ATOM 667 O O . ASP A 1 81 ? -11.582 6.636 22.469 1.00 95.75 81 ASP A O 1
ATOM 671 N N . ASP A 1 82 ? -11.093 8.427 21.218 1.00 94.06 82 ASP A N 1
ATOM 672 C CA . ASP A 1 82 ? -12.371 9.132 21.433 1.00 94.06 82 ASP A CA 1
ATOM 673 C C . ASP A 1 82 ? -13.603 8.267 21.084 1.00 94.06 82 ASP A C 1
ATOM 675 O O . ASP A 1 82 ? -14.673 8.406 21.681 1.00 94.06 82 ASP A O 1
ATOM 679 N N . LEU A 1 83 ? -13.504 7.422 20.051 1.00 92.62 83 LEU A N 1
ATOM 680 C CA . LEU A 1 83 ? -14.608 6.562 19.619 1.00 92.62 83 LEU A CA 1
ATOM 681 C C . LEU A 1 83 ? -14.778 5.341 20.519 1.00 92.62 83 LEU A C 1
ATOM 683 O O . LEU A 1 83 ? -15.917 4.929 20.743 1.00 92.62 83 LEU A O 1
ATOM 687 N N . LEU A 1 84 ? -13.679 4.772 21.009 1.00 93.62 84 LEU A N 1
ATOM 688 C CA . LEU A 1 84 ? -13.714 3.669 21.964 1.00 93.62 84 LEU A CA 1
ATOM 689 C C . LEU A 1 84 ? -14.270 4.159 23.306 1.00 93.62 84 LEU A C 1
ATOM 691 O O . LEU A 1 84 ? -15.243 3.593 23.790 1.00 93.62 84 LEU A O 1
ATOM 695 N N . GLU A 1 85 ? -13.775 5.286 23.827 1.00 94.81 85 GLU A N 1
ATOM 696 C CA . GLU A 1 85 ? -14.246 5.871 25.092 1.00 94.81 85 GLU A CA 1
ATOM 697 C C . GLU A 1 85 ? -15.746 6.197 25.089 1.00 94.81 85 GLU A C 1
ATOM 699 O O . GLU A 1 85 ? -16.434 5.994 26.090 1.00 94.81 85 GLU A O 1
ATOM 704 N N . LYS A 1 86 ? -16.283 6.681 23.960 1.00 92.50 86 LYS A N 1
ATOM 705 C CA . LYS A 1 86 ? -17.719 6.978 23.828 1.00 92.50 86 LYS A CA 1
ATOM 706 C C . LYS A 1 86 ? -18.593 5.729 23.846 1.00 92.50 86 LYS A C 1
ATOM 708 O O . LYS A 1 86 ? -19.712 5.789 24.349 1.00 92.50 86 LYS A O 1
ATOM 713 N N . ASN A 1 87 ? -18.132 4.641 23.233 1.00 89.19 87 ASN A N 1
ATOM 714 C CA . ASN A 1 87 ? -18.845 3.371 23.200 1.00 89.19 87 ASN A CA 1
ATOM 715 C C . ASN A 1 87 ? -17.880 2.229 22.840 1.00 89.19 87 ASN A C 1
ATOM 717 O O . ASN A 1 87 ? -17.520 2.060 21.673 1.00 89.19 87 ASN A O 1
ATOM 721 N N . ASN A 1 88 ? -17.539 1.398 23.827 1.00 86.75 88 ASN A N 1
ATOM 722 C CA . ASN A 1 88 ? -16.642 0.252 23.647 1.00 86.75 88 ASN A CA 1
ATOM 723 C C . ASN A 1 88 ? -17.187 -0.801 22.657 1.00 86.75 88 ASN A C 1
ATOM 725 O O . ASN A 1 88 ? -16.411 -1.570 22.090 1.00 86.75 88 ASN A O 1
ATOM 729 N N . ASP A 1 89 ? -18.492 -0.809 22.363 1.00 89.69 89 ASP A N 1
ATOM 730 C CA . ASP A 1 89 ? -19.088 -1.711 21.368 1.00 89.69 89 ASP A CA 1
ATOM 731 C C . ASP A 1 89 ? -18.910 -1.222 19.917 1.00 89.69 89 ASP A C 1
ATOM 733 O O . ASP A 1 89 ? -19.318 -1.903 18.964 1.00 89.69 89 ASP A O 1
ATOM 737 N N . ASN A 1 90 ? -18.297 -0.049 19.716 1.00 89.25 90 ASN A N 1
ATOM 738 C CA . ASN A 1 90 ? -18.053 0.512 18.394 1.00 89.25 90 ASN A CA 1
ATOM 739 C C . ASN A 1 90 ? -17.128 -0.378 17.563 1.00 89.25 90 ASN A C 1
ATOM 741 O O . ASN A 1 90 ? -15.956 -0.574 17.864 1.00 89.25 90 ASN A O 1
ATOM 745 N N . ARG A 1 91 ? -17.628 -0.847 16.422 1.00 94.31 91 ARG A N 1
ATOM 746 C CA . ARG A 1 91 ? -16.853 -1.533 15.387 1.00 94.31 91 ARG A CA 1
ATOM 747 C C . ARG A 1 91 ? -16.243 -0.504 14.447 1.00 94.31 91 ARG A C 1
ATOM 749 O O . ARG A 1 91 ? -16.897 -0.002 13.529 1.00 94.31 91 ARG A O 1
ATOM 756 N N . ILE A 1 92 ? -14.966 -0.229 14.649 1.00 95.50 92 ILE A N 1
ATOM 757 C CA . ILE A 1 92 ? -14.233 0.806 13.931 1.00 95.50 92 ILE A CA 1
ATOM 758 C C . ILE A 1 92 ? -13.496 0.170 12.751 1.00 95.50 92 ILE A C 1
ATOM 760 O O . ILE A 1 92 ? -12.697 -0.745 12.911 1.00 95.50 92 ILE A O 1
ATOM 764 N N . THR A 1 93 ? -13.751 0.642 11.532 1.00 96.50 93 THR A N 1
ATOM 765 C CA . THR A 1 93 ? -12.993 0.253 10.336 1.00 96.50 93 THR A CA 1
ATOM 766 C C . THR A 1 93 ? -12.147 1.415 9.855 1.00 96.50 93 THR A C 1
ATOM 768 O O . THR A 1 93 ? -12.671 2.402 9.346 1.00 96.50 93 THR A O 1
ATOM 771 N N . ILE A 1 94 ? -10.835 1.256 9.935 1.00 95.75 94 ILE A N 1
ATOM 772 C CA . ILE A 1 94 ? -9.849 2.243 9.517 1.00 95.75 94 ILE A CA 1
ATOM 773 C C . ILE A 1 94 ? -9.319 1.844 8.141 1.00 95.75 94 ILE A C 1
ATOM 775 O O . ILE A 1 94 ? -9.013 0.675 7.888 1.00 95.75 94 ILE A O 1
ATOM 779 N N . ILE A 1 95 ? -9.222 2.810 7.233 1.00 95.62 95 ILE A N 1
ATOM 780 C CA . ILE A 1 95 ? -8.554 2.661 5.944 1.00 95.62 95 ILE A CA 1
ATOM 781 C C . ILE A 1 95 ? -7.485 3.737 5.827 1.00 95.62 95 ILE A C 1
ATOM 783 O O . ILE A 1 95 ? -7.804 4.908 5.632 1.00 95.62 95 ILE A O 1
ATOM 787 N N . ILE A 1 96 ? -6.227 3.321 5.895 1.00 95.62 96 ILE A N 1
ATOM 788 C CA . ILE A 1 96 ? -5.068 4.192 5.707 1.00 95.62 96 ILE A CA 1
ATOM 789 C C . ILE A 1 96 ? -4.658 4.153 4.230 1.00 95.62 96 ILE A C 1
ATOM 791 O O . ILE A 1 96 ? -4.585 3.086 3.618 1.00 95.62 96 ILE A O 1
ATOM 795 N N . LYS A 1 97 ? -4.429 5.319 3.630 1.00 93.88 97 LYS A N 1
ATOM 796 C CA . LYS A 1 97 ? -3.999 5.465 2.238 1.00 93.88 97 LYS A CA 1
ATOM 797 C C . LYS A 1 97 ? -2.867 6.475 2.151 1.00 93.88 97 LYS A C 1
ATOM 799 O O . LYS A 1 97 ? -2.889 7.495 2.833 1.00 93.88 97 LYS A O 1
ATOM 804 N N . GLY A 1 98 ? -1.909 6.225 1.272 1.00 92.31 98 GLY A N 1
ATOM 805 C CA . GLY A 1 98 ? -0.796 7.145 1.050 1.00 92.31 98 GLY A CA 1
ATOM 806 C C . GLY A 1 98 ? -0.155 6.929 -0.308 1.00 92.31 98 GLY A C 1
ATOM 807 O O . GLY A 1 98 ? -0.106 5.792 -0.778 1.00 92.31 98 GLY A O 1
ATOM 808 N N . HIS A 1 99 ? 0.237 8.016 -0.971 1.00 90.56 99 HIS A N 1
ATOM 809 C CA . HIS A 1 99 ? 0.873 7.995 -2.291 1.00 90.56 99 HIS A CA 1
ATOM 810 C C . HIS A 1 99 ? 2.246 8.664 -2.238 1.00 90.56 99 HIS A C 1
ATOM 812 O O . HIS A 1 99 ? 2.396 9.663 -1.532 1.00 90.56 99 HIS A O 1
ATOM 818 N N . SER A 1 100 ? 3.242 8.137 -2.961 1.00 90.31 100 SER A N 1
ATOM 819 C CA . SER A 1 100 ? 4.595 8.711 -2.996 1.00 90.31 100 SER A CA 1
ATOM 820 C C . SER A 1 100 ? 5.194 8.799 -1.582 1.00 90.31 100 SER A C 1
ATOM 822 O O . SER A 1 100 ? 5.103 7.833 -0.822 1.00 90.31 100 SER A O 1
ATOM 824 N N . ARG A 1 101 ? 5.741 9.944 -1.166 1.00 88.69 101 ARG A N 1
ATOM 825 C CA . ARG A 1 101 ? 6.186 10.180 0.224 1.00 88.69 101 ARG A CA 1
ATOM 826 C C . ARG A 1 101 ? 5.079 9.990 1.260 1.00 88.69 101 ARG A C 1
ATOM 828 O O . ARG A 1 101 ? 5.319 9.451 2.339 1.00 88.69 101 ARG A O 1
ATOM 835 N N . GLY A 1 102 ? 3.847 10.370 0.920 1.00 89.94 102 GLY A N 1
ATOM 836 C CA . GLY A 1 102 ? 2.674 10.101 1.750 1.00 89.94 102 GLY A CA 1
ATOM 837 C C . GLY A 1 102 ? 2.413 8.602 1.918 1.00 89.94 102 GLY A C 1
ATOM 838 O O . GLY A 1 102 ? 1.885 8.180 2.941 1.00 89.94 102 GLY A O 1
ATOM 839 N N . GLY A 1 103 ? 2.828 7.783 0.947 1.00 94.06 103 GLY A N 1
ATOM 840 C CA . GLY A 1 103 ? 2.831 6.324 1.034 1.00 94.06 103 GLY A CA 1
ATOM 841 C C . GLY A 1 103 ? 3.812 5.794 2.077 1.00 94.06 103 GLY A C 1
ATOM 842 O O . GLY A 1 103 ? 3.436 4.916 2.853 1.00 94.06 103 GLY A O 1
ATOM 843 N N . CYS A 1 104 ? 5.014 6.372 2.151 1.00 95.19 104 CYS A N 1
ATOM 844 C CA . CYS A 1 104 ? 6.000 6.042 3.184 1.00 95.19 104 CYS A CA 1
ATOM 845 C C . CYS A 1 104 ? 5.525 6.456 4.583 1.00 95.19 104 CYS A C 1
ATOM 847 O O . CYS A 1 104 ? 5.645 5.693 5.536 1.00 95.19 104 CYS A O 1
ATOM 849 N N . ALA A 1 105 ? 4.910 7.634 4.717 1.00 94.50 105 ALA A N 1
ATOM 850 C CA . ALA A 1 105 ? 4.319 8.049 5.990 1.00 94.50 105 ALA A CA 1
ATOM 851 C C . ALA A 1 105 ? 3.163 7.116 6.391 1.00 94.50 105 ALA A C 1
ATOM 853 O O . ALA A 1 105 ? 3.084 6.655 7.528 1.00 94.50 105 ALA A O 1
ATOM 854 N N . ALA A 1 106 ? 2.294 6.770 5.438 1.00 95.81 106 ALA A N 1
ATOM 855 C CA . ALA A 1 106 ? 1.163 5.879 5.661 1.00 95.81 106 ALA A CA 1
ATOM 856 C C . ALA A 1 106 ? 1.581 4.458 6.082 1.00 95.81 106 ALA A C 1
ATOM 858 O O . ALA A 1 106 ? 0.860 3.838 6.865 1.00 95.81 106 ALA A O 1
ATOM 859 N N . SER A 1 107 ? 2.715 3.933 5.598 1.00 97.12 107 SER A N 1
ATOM 860 C CA . SER A 1 107 ? 3.233 2.625 6.029 1.00 97.12 107 SER A CA 1
ATOM 861 C C . SER A 1 107 ? 3.709 2.651 7.485 1.00 97.12 107 SER A C 1
ATOM 863 O O . SER A 1 107 ? 3.370 1.742 8.244 1.00 97.12 107 SER A O 1
ATOM 865 N N . ARG A 1 108 ? 4.391 3.725 7.908 1.00 96.44 108 ARG A N 1
ATOM 866 C CA . ARG A 1 108 ? 4.804 3.940 9.307 1.00 96.44 108 ARG A CA 1
ATOM 867 C C . ARG A 1 108 ? 3.599 4.082 10.239 1.00 96.44 108 ARG A C 1
ATOM 869 O O . ARG A 1 108 ? 3.506 3.382 11.244 1.00 96.44 108 ARG A O 1
ATOM 876 N N . VAL A 1 109 ? 2.615 4.901 9.860 1.00 96.25 109 VAL A N 1
ATOM 877 C CA . VAL A 1 109 ? 1.360 5.061 10.622 1.00 96.25 109 VAL A CA 1
ATOM 878 C C . VAL A 1 109 ? 0.597 3.747 10.724 1.00 96.25 109 VAL A C 1
ATOM 880 O O . VAL A 1 109 ? 0.083 3.415 11.786 1.00 96.25 109 VAL A O 1
ATOM 883 N N . LEU A 1 110 ? 0.514 2.983 9.634 1.00 97.00 110 LEU A N 1
ATOM 884 C CA . LEU A 1 110 ? -0.131 1.675 9.649 1.00 97.00 110 LEU A CA 1
ATOM 885 C C . LEU A 1 110 ? 0.481 0.759 10.709 1.00 97.00 110 LEU A C 1
ATOM 887 O O . LEU A 1 110 ? -0.273 0.123 11.439 1.00 97.00 110 LEU A O 1
ATOM 891 N N . ASN A 1 111 ? 1.811 0.694 10.778 1.00 95.69 111 ASN A N 1
ATOM 892 C CA . ASN A 1 111 ? 2.525 -0.146 11.735 1.00 95.69 111 ASN A CA 1
ATOM 893 C C . ASN A 1 111 ? 2.233 0.294 13.180 1.00 95.69 111 ASN A C 1
ATOM 895 O O . ASN A 1 111 ? 1.879 -0.524 14.025 1.00 95.69 111 ASN A O 1
ATOM 899 N N . GLU A 1 112 ? 2.281 1.601 13.436 1.00 96.38 112 GLU A N 1
ATOM 900 C CA . GLU A 1 112 ? 2.002 2.182 14.752 1.00 96.38 112 GLU A CA 1
ATOM 901 C C . GLU A 1 112 ? 0.570 1.885 15.226 1.00 96.38 112 GLU A C 1
ATOM 903 O O . GLU A 1 112 ? 0.358 1.326 16.304 1.00 96.38 112 GLU A O 1
ATOM 908 N N . ILE A 1 113 ? -0.429 2.173 14.385 1.00 96.94 113 ILE A N 1
ATOM 909 C CA . ILE A 1 113 ? -1.844 1.936 14.704 1.00 96.94 113 ILE A CA 1
ATOM 910 C C . ILE A 1 113 ? -2.118 0.427 14.847 1.00 96.94 113 ILE A C 1
ATOM 912 O O . ILE A 1 113 ? -2.841 0.011 15.751 1.00 96.94 113 ILE A O 1
ATOM 916 N N . ALA A 1 114 ? -1.510 -0.420 14.010 1.00 96.25 114 ALA A N 1
ATOM 917 C CA . ALA A 1 114 ? -1.671 -1.874 14.090 1.00 96.25 114 ALA A CA 1
ATOM 918 C C . ALA A 1 114 ? -1.039 -2.500 15.340 1.00 96.25 114 ALA A C 1
ATOM 920 O O . ALA A 1 114 ? -1.512 -3.548 15.788 1.00 96.25 114 ALA A O 1
ATOM 921 N N . ARG A 1 115 ? 0.011 -1.883 15.894 1.00 96.19 115 ARG A N 1
ATOM 922 C CA . ARG A 1 115 ? 0.629 -2.285 17.163 1.00 96.19 115 ARG A CA 1
ATOM 923 C C . ARG A 1 115 ? -0.173 -1.785 18.361 1.00 96.19 115 ARG A C 1
ATOM 925 O O . ARG A 1 115 ? -0.451 -2.588 19.249 1.00 96.19 115 ARG A O 1
ATOM 932 N N . LYS A 1 116 ? -0.572 -0.505 18.369 1.00 96.88 116 LYS A N 1
ATOM 933 C CA . LYS A 1 116 ? -1.319 0.105 19.482 1.00 96.88 116 LYS A CA 1
ATOM 934 C C . LYS A 1 116 ? -2.669 -0.580 19.713 1.00 96.88 116 LYS A C 1
ATOM 936 O O . LYS A 1 116 ? -2.990 -0.897 20.850 1.00 96.88 116 LYS A O 1
ATOM 941 N N . TYR A 1 117 ? -3.418 -0.875 18.649 1.00 96.25 117 TYR A N 1
ATOM 942 C CA . TYR A 1 117 ? -4.766 -1.460 18.740 1.00 96.25 117 TYR A CA 1
ATOM 943 C C . TYR A 1 117 ? -4.800 -2.959 18.404 1.00 96.25 117 TYR A C 1
ATOM 945 O O . TYR A 1 117 ? -5.792 -3.472 17.886 1.00 96.25 117 TYR A O 1
ATOM 953 N N . LYS A 1 118 ? -3.702 -3.686 18.650 1.00 95.38 118 LYS A N 1
ATOM 954 C CA . LYS A 1 118 ? -3.612 -5.120 18.323 1.00 95.38 118 LYS A CA 1
ATOM 955 C C . LYS A 1 118 ? -4.621 -5.972 19.112 1.00 95.38 118 LYS A C 1
ATOM 957 O O . LYS A 1 118 ? -5.167 -6.929 18.560 1.00 95.38 118 LYS A O 1
ATOM 962 N N . ASP A 1 119 ? -4.892 -5.593 20.359 1.00 95.12 119 ASP A N 1
ATOM 963 C CA . ASP A 1 119 ? -5.758 -6.337 21.282 1.00 95.12 119 ASP A CA 1
ATOM 964 C C . ASP A 1 119 ? -7.237 -5.912 21.159 1.00 95.12 119 ASP A C 1
ATOM 966 O O . ASP A 1 119 ? -8.129 -6.618 21.618 1.00 95.12 119 ASP A O 1
ATOM 970 N N . GLU A 1 120 ? -7.520 -4.833 20.421 1.00 95.62 120 GLU A N 1
ATOM 971 C CA . GLU A 1 120 ? -8.879 -4.354 20.162 1.00 95.62 120 GLU A CA 1
ATOM 972 C C . GLU A 1 120 ? -9.549 -5.169 19.043 1.00 95.62 120 GLU A C 1
ATOM 974 O O . GLU A 1 120 ? -9.212 -5.075 17.856 1.00 95.62 120 GLU A O 1
ATOM 979 N N . GLU A 1 121 ? -10.500 -6.039 19.387 1.00 94.38 121 GLU A N 1
ATOM 980 C CA . GLU A 1 121 ? -11.214 -6.884 18.412 1.00 94.38 121 GLU A CA 1
ATOM 981 C C . GLU A 1 121 ? -12.202 -6.118 17.529 1.00 94.38 121 GLU A C 1
ATOM 983 O O . GLU A 1 121 ? -12.464 -6.502 16.380 1.00 94.38 121 GLU A O 1
ATOM 988 N N . ASN A 1 122 ? -12.726 -5.020 18.057 1.00 94.69 122 ASN A N 1
ATOM 989 C CA . ASN A 1 122 ? -13.668 -4.129 17.399 1.00 94.69 122 ASN A CA 1
ATOM 990 C C . ASN A 1 122 ? -12.979 -3.161 16.410 1.00 94.69 122 ASN A C 1
ATOM 992 O O . ASN A 1 122 ? -13.655 -2.629 15.525 1.00 94.69 122 ASN A O 1
ATOM 996 N N . VAL A 1 123 ? -11.648 -3.005 16.467 1.00 96.62 123 VAL A N 1
ATOM 997 C CA . VAL A 1 123 ? -10.856 -2.194 15.530 1.00 96.62 123 VAL A CA 1
ATOM 998 C C . VAL A 1 123 ? -10.344 -3.046 14.365 1.00 96.62 123 VAL A C 1
ATOM 1000 O O . VAL A 1 123 ? -9.643 -4.048 14.519 1.00 96.62 123 VAL A O 1
ATOM 1003 N N . ARG A 1 124 ? -10.691 -2.635 13.142 1.00 96.75 124 ARG A N 1
ATOM 1004 C CA . ARG A 1 124 ? -10.265 -3.268 11.890 1.00 96.75 124 ARG A CA 1
ATOM 1005 C C . ARG A 1 124 ? -9.457 -2.306 11.039 1.00 96.75 124 ARG A C 1
ATOM 1007 O O . ARG A 1 124 ? -9.994 -1.324 10.535 1.00 96.75 124 ARG A O 1
ATOM 1014 N N . ILE A 1 125 ? -8.200 -2.638 10.787 1.00 97.44 125 ILE A N 1
ATOM 1015 C CA . ILE A 1 125 ? -7.255 -1.788 10.067 1.00 97.44 125 ILE A CA 1
ATOM 1016 C C . ILE A 1 125 ? -7.035 -2.343 8.664 1.00 97.44 125 ILE A C 1
ATOM 1018 O O . ILE A 1 125 ? -6.641 -3.497 8.477 1.00 97.44 125 ILE A O 1
ATOM 1022 N N . ASN A 1 126 ? -7.288 -1.511 7.659 1.00 97.62 126 ASN A N 1
ATOM 1023 C CA . ASN A 1 126 ? -7.006 -1.812 6.266 1.00 97.62 126 ASN A CA 1
ATOM 1024 C C . ASN A 1 126 ? -6.110 -0.735 5.660 1.00 97.62 126 ASN A C 1
ATOM 1026 O O . ASN A 1 126 ? -6.114 0.411 6.107 1.00 97.62 126 ASN A O 1
ATOM 1030 N N . THR A 1 127 ? -5.374 -1.080 4.607 1.00 97.19 127 THR A N 1
ATOM 1031 C CA . THR A 1 127 ? -4.531 -0.102 3.917 1.00 97.19 127 THR A CA 1
ATOM 1032 C C . THR A 1 127 ? -4.499 -0.289 2.408 1.00 97.19 127 THR A C 1
ATOM 1034 O O . THR A 1 127 ? -4.580 -1.408 1.897 1.00 97.19 127 THR A O 1
ATOM 1037 N N . THR A 1 128 ? -4.346 0.805 1.670 1.00 96.38 128 THR A N 1
ATOM 1038 C CA . THR A 1 128 ? -3.767 0.750 0.326 1.00 96.38 128 THR A CA 1
ATOM 1039 C C . THR A 1 128 ? -2.716 1.830 0.195 1.00 96.38 128 THR A C 1
ATOM 1041 O O . THR A 1 128 ? -3.033 3.008 0.301 1.00 96.38 128 THR A O 1
ATOM 1044 N N . ILE A 1 129 ? -1.483 1.423 -0.072 1.00 95.94 129 ILE A N 1
ATOM 1045 C CA . ILE A 1 129 ? -0.340 2.314 -0.251 1.00 95.94 129 ILE A CA 1
ATOM 1046 C C . ILE A 1 129 ? 0.016 2.305 -1.732 1.00 95.94 129 ILE A C 1
ATOM 1048 O O . ILE A 1 129 ? 0.106 1.240 -2.339 1.00 95.94 129 ILE A O 1
ATOM 1052 N N . PHE A 1 130 ? 0.155 3.476 -2.336 1.00 93.62 130 PHE A N 1
ATOM 1053 C CA . PHE A 1 130 ? 0.393 3.613 -3.764 1.00 93.62 130 PHE A CA 1
ATOM 1054 C C . PHE A 1 130 ? 1.775 4.197 -4.012 1.00 93.62 130 PHE A C 1
ATOM 1056 O O . PHE A 1 130 ? 2.076 5.285 -3.543 1.00 93.62 130 PHE A O 1
ATOM 1063 N N . ASP A 1 131 ? 2.595 3.457 -4.742 1.00 93.62 131 ASP A N 1
ATOM 1064 C CA . ASP A 1 131 ? 3.978 3.757 -5.104 1.00 93.62 131 ASP A CA 1
ATOM 1065 C C . ASP A 1 131 ? 4.730 4.554 -4.025 1.00 93.62 131 ASP A C 1
ATOM 1067 O O . ASP A 1 131 ? 5.018 5.737 -4.224 1.00 93.62 131 ASP A O 1
ATOM 1071 N N . PRO A 1 132 ? 4.957 3.955 -2.838 1.00 94.38 132 PRO A N 1
ATOM 1072 C CA . PRO A 1 132 ? 5.625 4.638 -1.743 1.00 94.38 132 PRO A CA 1
ATOM 1073 C C . PRO A 1 132 ? 7.076 4.895 -2.143 1.00 94.38 132 PRO A C 1
ATOM 1075 O O . PRO A 1 132 ? 7.811 3.954 -2.431 1.00 94.38 132 PRO A O 1
ATOM 1078 N N . VAL A 1 133 ? 7.482 6.159 -2.197 1.00 91.88 133 VAL A N 1
ATOM 1079 C CA . VAL A 1 133 ? 8.821 6.570 -2.634 1.00 91.88 133 VAL A CA 1
ATOM 1080 C C . VAL A 1 133 ? 9.334 7.624 -1.651 1.00 91.88 133 VAL A C 1
ATOM 1082 O O . VAL A 1 133 ? 8.759 8.713 -1.598 1.00 91.88 133 VAL A O 1
ATOM 1085 N N . PRO A 1 134 ? 10.389 7.337 -0.868 1.00 89.38 134 PRO A N 1
ATOM 1086 C CA . PRO A 1 134 ? 10.886 8.282 0.127 1.00 89.38 134 PRO A CA 1
ATOM 1087 C C . PRO A 1 134 ? 11.620 9.474 -0.509 1.00 89.38 134 PRO A C 1
ATOM 1089 O O . PRO A 1 134 ? 11.462 10.624 -0.096 1.00 89.38 134 PRO A O 1
ATOM 1092 N N . GLY A 1 135 ? 12.357 9.216 -1.587 1.00 84.56 135 GLY A N 1
ATOM 1093 C CA . GLY A 1 135 ? 13.299 10.158 -2.184 1.00 84.56 135 GLY A CA 1
ATOM 1094 C C . GLY A 1 135 ? 14.750 9.788 -1.870 1.00 84.56 135 GLY A C 1
ATOM 1095 O O . GLY A 1 135 ? 15.002 8.814 -1.154 1.00 84.56 135 GLY A O 1
ATOM 1096 N N . PRO A 1 136 ? 15.718 10.529 -2.429 1.00 82.06 136 PRO A N 1
ATOM 1097 C CA . PRO A 1 136 ? 17.132 10.262 -2.207 1.00 82.06 136 PRO A CA 1
ATOM 1098 C C . PRO A 1 136 ? 17.536 10.446 -0.739 1.00 82.06 136 PRO A C 1
ATOM 1100 O O . PRO A 1 136 ? 16.939 11.234 -0.013 1.00 82.06 136 PRO A O 1
ATOM 1103 N N . PHE A 1 137 ? 18.604 9.757 -0.332 1.00 84.00 137 PHE A N 1
ATOM 1104 C CA . PHE A 1 137 ? 19.270 9.902 0.976 1.00 84.00 137 PHE A CA 1
ATOM 1105 C C . PHE A 1 137 ? 18.463 9.476 2.215 1.00 84.00 137 PHE A C 1
ATOM 1107 O O . PHE A 1 137 ? 18.947 9.630 3.335 1.00 84.00 137 PHE A O 1
ATOM 1114 N N . HIS A 1 138 ? 17.280 8.888 2.038 1.00 87.94 138 HIS A N 1
ATOM 1115 C CA . HIS A 1 138 ? 16.556 8.238 3.128 1.00 87.94 138 HIS A CA 1
ATOM 1116 C C . HIS A 1 138 ? 17.185 6.889 3.502 1.00 87.94 138 HIS A C 1
ATOM 1118 O O . HIS A 1 138 ? 17.881 6.256 2.705 1.00 87.94 138 HIS A O 1
ATOM 1124 N N . SER A 1 139 ? 16.937 6.441 4.732 1.00 91.44 139 SER A N 1
ATOM 1125 C CA . SER A 1 139 ? 17.433 5.170 5.267 1.00 91.44 139 SER A CA 1
ATOM 1126 C C . SER A 1 139 ? 16.448 4.584 6.284 1.00 91.44 139 SER A C 1
ATOM 1128 O O . SER A 1 139 ? 15.430 5.203 6.595 1.00 91.44 139 SER A O 1
ATOM 1130 N N . GLY A 1 140 ? 16.728 3.378 6.784 1.00 93.69 140 GLY A N 1
ATOM 1131 C CA . GLY A 1 140 ? 15.890 2.721 7.790 1.00 93.69 140 GLY A CA 1
ATOM 1132 C C . GLY A 1 140 ? 14.464 2.464 7.296 1.00 93.69 140 GLY A C 1
ATOM 1133 O O . GLY A 1 140 ? 14.268 2.029 6.158 1.00 93.69 140 GLY A O 1
ATOM 1134 N N . GLU A 1 141 ? 13.478 2.760 8.148 1.00 93.00 141 GLU A N 1
ATOM 1135 C CA . GLU A 1 141 ? 12.058 2.499 7.874 1.00 93.00 141 GLU A CA 1
ATOM 1136 C C . GLU A 1 141 ? 11.517 3.251 6.652 1.00 93.00 141 GLU A C 1
ATOM 1138 O O . GLU A 1 141 ? 10.554 2.798 6.039 1.00 93.00 141 GLU A O 1
ATOM 1143 N N . ASP A 1 142 ? 12.142 4.354 6.236 1.00 92.25 142 ASP A N 1
ATOM 1144 C CA . ASP A 1 142 ? 11.723 5.095 5.042 1.00 92.25 142 ASP A CA 1
ATOM 1145 C C . ASP A 1 142 ? 12.026 4.328 3.741 1.00 92.25 142 ASP A C 1
ATOM 1147 O O . ASP A 1 142 ? 11.327 4.509 2.744 1.00 92.25 142 ASP A O 1
ATOM 1151 N N . VAL A 1 143 ? 13.043 3.456 3.749 1.00 93.50 143 VAL A N 1
ATOM 1152 C CA . VAL A 1 143 ? 13.461 2.64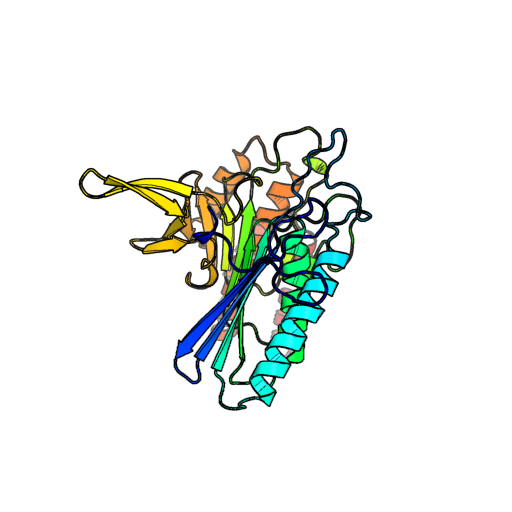2 2.592 1.00 93.50 143 VAL A CA 1
ATOM 1153 C C . VAL A 1 143 ? 12.900 1.227 2.669 1.00 93.50 143 VAL A C 1
ATOM 1155 O O . VAL A 1 143 ? 12.506 0.663 1.649 1.00 93.50 143 VAL A O 1
ATOM 1158 N N . GLU A 1 144 ? 12.831 0.644 3.862 1.00 96.25 144 GLU A N 1
ATOM 1159 C CA . GLU A 1 144 ? 12.304 -0.701 4.064 1.00 96.25 144 GLU A CA 1
ATOM 1160 C C . GLU A 1 144 ? 11.578 -0.797 5.401 1.00 96.25 144 GLU A C 1
ATOM 1162 O O . GLU A 1 144 ? 12.149 -0.514 6.448 1.00 96.25 144 GLU A O 1
ATOM 1167 N N . ILE A 1 145 ? 10.328 -1.256 5.373 1.00 96.50 145 ILE A N 1
ATOM 1168 C CA . ILE A 1 145 ? 9.509 -1.436 6.570 1.00 96.50 145 ILE A CA 1
ATOM 1169 C C . ILE A 1 145 ? 8.803 -2.789 6.541 1.00 96.50 145 ILE A C 1
ATOM 1171 O O . ILE A 1 145 ? 8.254 -3.215 5.521 1.00 96.50 145 ILE A O 1
ATOM 1175 N N . ALA A 1 146 ? 8.791 -3.474 7.681 1.00 95.81 146 ALA A N 1
ATOM 1176 C CA . ALA A 1 146 ? 7.944 -4.634 7.903 1.00 95.81 146 ALA A CA 1
ATOM 1177 C C . ALA A 1 146 ? 6.656 -4.202 8.602 1.00 95.81 146 ALA A C 1
ATOM 1179 O O . ALA A 1 146 ? 6.690 -3.515 9.620 1.00 95.81 146 ALA A O 1
ATOM 1180 N N . ILE A 1 147 ? 5.511 -4.585 8.030 1.00 93.88 147 ILE A N 1
ATOM 1181 C CA . ILE A 1 147 ? 4.225 -4.373 8.691 1.00 93.88 147 ILE A CA 1
ATOM 1182 C C . ILE A 1 147 ? 4.071 -5.426 9.784 1.00 93.88 147 ILE A C 1
ATOM 1184 O O . ILE A 1 147 ? 3.888 -6.611 9.490 1.00 93.88 147 ILE A O 1
ATOM 1188 N N . ASP A 1 148 ? 4.114 -4.960 11.025 1.00 88.69 148 ASP A N 1
ATOM 1189 C CA . ASP A 1 148 ? 3.943 -5.754 12.228 1.00 88.69 148 ASP A CA 1
ATOM 1190 C C . ASP A 1 148 ? 2.614 -5.382 12.905 1.00 88.69 148 ASP A C 1
ATOM 1192 O O . ASP A 1 148 ? 2.123 -4.258 12.816 1.00 88.69 148 ASP A O 1
ATOM 1196 N N . GLY A 1 149 ? 1.995 -6.338 13.593 1.00 87.31 149 GLY A N 1
ATOM 1197 C CA . GLY A 1 149 ? 0.718 -6.124 14.278 1.00 87.31 149 GLY A CA 1
ATOM 1198 C C . GLY A 1 149 ? -0.520 -6.502 13.458 1.00 87.31 149 GLY A C 1
ATOM 1199 O O . GLY A 1 149 ? -0.463 -7.194 12.435 1.00 87.31 149 GLY A O 1
ATOM 1200 N N . LYS A 1 150 ? -1.692 -6.106 13.963 1.00 91.56 150 LYS A N 1
ATOM 1201 C CA . LYS A 1 150 ? -2.988 -6.607 13.486 1.00 91.56 150 LYS A CA 1
ATOM 1202 C C . LYS A 1 150 ? -3.514 -5.789 12.309 1.00 91.56 150 LYS A C 1
ATOM 1204 O O . LYS A 1 150 ? -4.298 -4.859 12.469 1.00 91.56 150 LYS A O 1
ATOM 1209 N N . VAL A 1 151 ? -3.141 -6.187 11.092 1.00 95.44 151 VAL A N 1
ATOM 1210 C CA . VAL A 1 151 ? -3.688 -5.601 9.854 1.00 95.44 151 VAL A CA 1
ATOM 1211 C C . VAL A 1 151 ? -4.644 -6.572 9.161 1.00 95.44 151 VAL A C 1
ATOM 1213 O O . VAL A 1 151 ? -4.262 -7.661 8.721 1.00 95.44 151 VAL A O 1
ATOM 1216 N N . ASN A 1 152 ? -5.910 -6.178 8.996 1.00 96.38 152 ASN A N 1
ATOM 1217 C CA . ASN A 1 152 ? -6.954 -7.030 8.420 1.00 96.38 152 ASN A CA 1
ATOM 1218 C C . ASN A 1 152 ? -6.760 -7.239 6.919 1.00 96.38 152 ASN A C 1
ATOM 1220 O O . ASN A 1 152 ? -6.771 -8.383 6.455 1.00 96.38 152 ASN A O 1
ATOM 1224 N N . LYS A 1 153 ? -6.565 -6.164 6.152 1.00 96.88 153 LYS A N 1
ATOM 1225 C CA . LYS A 1 153 ? -6.330 -6.235 4.704 1.00 96.88 153 LYS A CA 1
ATOM 1226 C C . LYS A 1 153 ? -5.346 -5.162 4.272 1.00 96.88 153 LYS A C 1
ATOM 1228 O O . LYS A 1 153 ? -5.450 -4.017 4.691 1.00 96.88 153 LYS A O 1
ATOM 1233 N N . SER A 1 154 ? -4.403 -5.514 3.412 1.00 97.62 154 SER A N 1
ATOM 1234 C CA . SER A 1 154 ? -3.347 -4.587 3.031 1.00 97.62 154 SER A CA 1
ATOM 1235 C C . SER A 1 154 ? -2.937 -4.778 1.583 1.00 97.62 154 SER A C 1
ATOM 1237 O O . SER A 1 154 ? -2.776 -5.908 1.119 1.00 97.62 154 SER A O 1
ATOM 1239 N N . ALA A 1 155 ? -2.805 -3.666 0.870 1.00 98.00 155 ALA A N 1
ATOM 1240 C CA . ALA A 1 155 ? -2.315 -3.639 -0.494 1.00 98.00 155 ALA A CA 1
ATOM 1241 C C . ALA A 1 155 ? -1.223 -2.583 -0.650 1.00 98.00 155 ALA A C 1
ATOM 1243 O O . ALA A 1 155 ? -1.344 -1.485 -0.109 1.00 98.00 155 ALA A O 1
ATOM 1244 N N . VAL A 1 156 ? -0.200 -2.912 -1.430 1.00 97.81 156 VAL A N 1
ATOM 1245 C CA . VAL A 1 156 ? 0.768 -1.950 -1.952 1.00 97.81 156 VAL A CA 1
ATOM 1246 C C . VAL A 1 156 ? 0.760 -2.017 -3.473 1.00 97.81 156 VAL A C 1
ATOM 1248 O O . VAL A 1 156 ? 0.677 -3.100 -4.060 1.00 97.81 156 VAL A O 1
ATOM 1251 N N . VAL A 1 157 ? 0.807 -0.854 -4.107 1.00 96.50 157 VAL A N 1
ATOM 1252 C CA . VAL A 1 157 ? 1.026 -0.706 -5.544 1.00 96.50 157 VAL A CA 1
ATOM 1253 C C . VAL A 1 157 ? 2.429 -0.160 -5.742 1.00 96.50 157 VAL A C 1
ATOM 1255 O O . VAL A 1 157 ? 2.810 0.769 -5.044 1.00 96.50 157 VAL A O 1
ATOM 1258 N N . TYR A 1 158 ? 3.167 -0.705 -6.695 1.00 95.62 158 TYR A N 1
ATOM 1259 C CA . TYR A 1 158 ? 4.467 -0.221 -7.123 1.00 95.62 158 TYR A CA 1
ATOM 1260 C C . TYR A 1 158 ? 4.435 0.091 -8.612 1.00 95.62 158 TYR A C 1
ATOM 1262 O O . TYR A 1 158 ? 4.059 -0.770 -9.410 1.00 95.62 158 TYR A O 1
ATOM 1270 N N . CYS A 1 159 ? 4.847 1.293 -8.994 1.00 92.50 159 CYS A N 1
ATOM 1271 C CA . CYS A 1 159 ? 4.913 1.697 -10.391 1.00 92.50 159 CYS A CA 1
ATOM 1272 C C . CYS A 1 159 ? 6.253 1.282 -10.991 1.00 92.50 159 CYS A C 1
ATOM 1274 O O . CYS A 1 159 ? 7.315 1.548 -10.431 1.00 92.50 159 CYS A O 1
ATOM 1276 N N . VAL A 1 160 ? 6.222 0.635 -12.150 1.00 89.31 160 VAL A N 1
ATOM 1277 C CA . VAL A 1 160 ? 7.434 0.250 -12.875 1.00 89.31 160 VAL A CA 1
ATOM 1278 C C . VAL A 1 160 ? 8.097 1.468 -13.496 1.00 89.31 160 VAL A C 1
ATOM 1280 O O . VAL A 1 160 ? 9.321 1.547 -13.500 1.00 89.31 160 VAL A O 1
ATOM 1283 N N . ASP A 1 161 ? 7.289 2.406 -13.988 1.00 82.06 161 ASP A N 1
ATOM 1284 C CA . ASP A 1 161 ? 7.746 3.641 -14.615 1.00 82.06 161 ASP A CA 1
ATOM 1285 C C . ASP A 1 161 ? 7.866 4.754 -13.554 1.00 82.06 161 ASP A C 1
ATOM 1287 O O . ASP A 1 161 ? 6.838 5.236 -13.055 1.00 82.06 161 ASP A O 1
ATOM 1291 N N . PRO A 1 162 ? 9.092 5.124 -13.137 1.00 69.62 162 PRO A N 1
ATOM 1292 C CA . PRO A 1 162 ? 9.289 6.262 -12.246 1.00 69.62 162 PRO A CA 1
ATOM 1293 C C . PRO A 1 162 ? 8.937 7.588 -12.948 1.00 69.62 162 PRO A C 1
ATOM 1295 O O . PRO A 1 162 ? 8.732 7.646 -14.159 1.00 69.62 162 PRO A O 1
ATOM 1298 N N . VAL A 1 163 ? 8.834 8.678 -12.182 1.00 67.31 163 VAL A N 1
ATOM 1299 C CA . VAL A 1 163 ? 8.532 10.027 -12.703 1.00 67.31 163 VAL A CA 1
ATOM 1300 C C . VAL A 1 163 ? 9.418 10.357 -13.912 1.00 67.31 163 VAL A C 1
ATOM 1302 O O . VAL A 1 163 ? 10.629 10.289 -13.822 1.00 67.31 163 VAL A O 1
ATOM 1305 N N . LYS A 1 164 ? 8.869 10.756 -15.063 1.00 63.09 164 LYS A N 1
ATOM 1306 C CA . LYS A 1 164 ? 9.703 11.062 -16.245 1.00 63.09 164 LYS A CA 1
ATOM 1307 C C . LYS A 1 164 ? 10.777 12.115 -15.915 1.00 63.09 164 LYS A C 1
ATOM 1309 O O . LYS A 1 164 ? 10.431 13.242 -15.579 1.00 63.09 164 LYS A O 1
ATOM 1314 N N . GLY A 1 165 ? 12.065 11.776 -16.048 1.00 61.53 165 GLY A N 1
ATOM 1315 C CA . GLY A 1 165 ? 13.157 12.739 -15.873 1.00 61.53 165 GLY A CA 1
ATOM 1316 C C . GLY A 1 165 ? 14.512 12.137 -15.491 1.00 61.53 165 GLY A C 1
ATOM 1317 O O . GLY A 1 165 ? 14.660 10.933 -15.294 1.00 61.53 165 GLY A O 1
ATOM 1318 N N . PHE A 1 166 ? 15.514 13.014 -15.373 1.00 51.53 166 PHE A N 1
ATOM 1319 C CA . PHE A 1 166 ? 16.912 12.673 -15.066 1.00 51.53 166 PHE A CA 1
ATOM 1320 C C . PHE A 1 166 ? 17.094 11.998 -13.692 1.00 51.53 166 PHE A C 1
ATOM 1322 O O . PHE A 1 166 ? 18.029 11.228 -13.490 1.00 51.53 166 PHE A O 1
ATOM 1329 N N . PHE A 1 167 ? 16.175 12.225 -12.750 1.00 62.25 167 PHE A N 1
ATOM 1330 C CA . PHE A 1 167 ? 16.325 11.785 -11.360 1.00 62.25 167 PHE A CA 1
ATOM 1331 C C . PHE A 1 167 ? 15.825 10.363 -11.071 1.00 62.25 167 PHE A C 1
ATOM 1333 O O . PHE A 1 167 ? 15.880 9.918 -9.928 1.00 62.25 167 PHE A O 1
ATOM 1340 N N . ASN A 1 168 ? 15.412 9.604 -12.089 1.00 65.81 168 ASN A N 1
ATOM 1341 C CA . ASN A 1 168 ? 14.880 8.243 -11.935 1.00 65.81 168 ASN A CA 1
ATOM 1342 C C . ASN A 1 168 ? 15.795 7.248 -11.222 1.00 65.81 168 ASN A C 1
ATOM 1344 O O . ASN A 1 168 ? 15.312 6.281 -10.641 1.00 65.81 168 ASN A O 1
ATOM 1348 N N . LEU A 1 169 ? 17.103 7.496 -11.229 1.00 67.62 169 LEU A N 1
ATOM 1349 C CA . LEU A 1 169 ? 18.094 6.672 -10.536 1.00 67.62 169 LEU A CA 1
ATOM 1350 C C . LEU A 1 169 ? 18.069 6.836 -9.005 1.00 67.62 169 LEU A C 1
ATOM 1352 O O . LEU A 1 169 ? 18.650 6.017 -8.297 1.00 67.62 169 LEU A O 1
ATOM 1356 N N . LEU A 1 170 ? 17.427 7.891 -8.498 1.00 75.06 170 LEU A N 1
ATOM 1357 C CA . LEU A 1 170 ? 17.447 8.272 -7.084 1.00 75.06 170 LEU A CA 1
ATOM 1358 C C . LEU A 1 170 ? 16.137 7.973 -6.343 1.00 75.06 170 LEU A C 1
ATOM 1360 O O . LEU A 1 170 ? 16.107 7.996 -5.115 1.00 75.06 170 LEU A O 1
ATOM 1364 N N . PHE A 1 171 ? 15.063 7.680 -7.077 1.00 81.06 171 PHE A N 1
ATOM 1365 C CA . PHE A 1 171 ? 13.719 7.481 -6.536 1.00 81.06 171 PHE A CA 1
ATOM 1366 C C . PHE A 1 171 ? 13.341 6.000 -6.532 1.00 81.06 171 PHE A C 1
ATOM 1368 O O . PHE A 1 171 ? 12.476 5.547 -7.286 1.00 81.06 171 PHE A O 1
ATOM 1375 N N . GLU A 1 172 ? 14.010 5.238 -5.672 1.00 87.69 172 GLU A N 1
ATOM 1376 C CA . GLU A 1 172 ? 13.647 3.845 -5.423 1.00 87.69 172 GLU A CA 1
ATOM 1377 C C . GLU A 1 172 ? 12.417 3.764 -4.509 1.00 87.69 172 GLU A C 1
ATOM 1379 O O . GLU A 1 172 ? 12.297 4.559 -3.575 1.00 87.69 172 GLU A O 1
ATOM 1384 N N . PRO A 1 173 ? 11.486 2.833 -4.764 1.00 92.56 173 PRO A N 1
ATOM 1385 C CA . PRO A 1 173 ? 10.323 2.645 -3.909 1.00 92.56 173 PRO A CA 1
ATOM 1386 C C . PRO A 1 173 ? 10.702 2.049 -2.543 1.00 92.56 173 PRO A C 1
ATOM 1388 O O . PRO A 1 173 ? 11.628 1.247 -2.434 1.00 92.56 173 PRO A O 1
ATOM 1391 N N . GLN A 1 174 ? 9.930 2.387 -1.508 1.00 95.69 174 GLN A N 1
ATOM 1392 C CA . GLN A 1 174 ? 10.021 1.767 -0.187 1.00 95.69 174 GLN A CA 1
ATOM 1393 C C . GLN A 1 174 ? 9.588 0.294 -0.266 1.00 95.69 174 GLN A C 1
ATOM 1395 O O . GLN A 1 174 ? 8.478 -0.029 -0.709 1.00 95.69 174 GLN A O 1
ATOM 1400 N N . LEU A 1 175 ? 10.426 -0.622 0.215 1.00 96.69 175 LEU A N 1
ATOM 1401 C CA . LEU A 1 175 ? 10.059 -2.026 0.358 1.00 96.69 175 LEU A CA 1
ATOM 1402 C C . LEU A 1 175 ? 9.133 -2.206 1.567 1.00 96.69 175 LEU A C 1
ATOM 1404 O O . LEU A 1 175 ? 9.541 -1.985 2.701 1.00 96.69 175 LEU A O 1
ATOM 1408 N N . ILE A 1 176 ? 7.896 -2.653 1.339 1.00 97.06 176 ILE A N 1
ATOM 1409 C CA . ILE A 1 176 ? 6.931 -2.929 2.409 1.00 97.06 176 ILE A CA 1
ATOM 1410 C C . ILE A 1 176 ? 6.747 -4.441 2.537 1.00 97.06 176 ILE A C 1
ATOM 1412 O O . ILE A 1 176 ? 6.062 -5.077 1.728 1.00 97.06 176 ILE A O 1
ATOM 1416 N N . ARG A 1 177 ? 7.355 -5.036 3.565 1.00 94.94 177 ARG A N 1
ATOM 1417 C CA . ARG A 1 177 ? 7.225 -6.468 3.869 1.00 94.94 177 ARG A CA 1
ATOM 1418 C C . ARG A 1 177 ? 5.909 -6.774 4.583 1.00 94.94 177 ARG A C 1
ATOM 1420 O O . ARG A 1 177 ? 5.242 -5.893 5.117 1.00 94.94 177 ARG A O 1
ATOM 1427 N N . ASN A 1 178 ? 5.530 -8.054 4.585 1.00 93.81 178 ASN A N 1
ATOM 1428 C CA . ASN A 1 178 ? 4.314 -8.583 5.225 1.00 93.81 178 ASN A CA 1
ATOM 1429 C C . ASN A 1 178 ? 2.985 -8.003 4.697 1.00 93.81 178 ASN A C 1
ATOM 1431 O O . ASN A 1 178 ? 1.919 -8.201 5.282 1.00 93.81 178 ASN A O 1
ATOM 1435 N N . ILE A 1 179 ? 3.010 -7.344 3.538 1.00 95.31 179 ILE A N 1
ATOM 1436 C CA . ILE A 1 179 ? 1.806 -6.878 2.855 1.00 95.31 179 ILE A CA 1
ATOM 1437 C C . ILE A 1 179 ? 1.059 -8.056 2.195 1.00 95.31 179 ILE A C 1
ATOM 1439 O O . ILE A 1 179 ? 1.656 -8.985 1.639 1.00 95.31 179 ILE A O 1
ATOM 1443 N N . LYS A 1 180 ? -0.279 -8.055 2.254 1.00 96.00 180 LYS A N 1
ATOM 1444 C CA . LYS A 1 180 ? -1.097 -9.172 1.745 1.00 96.00 180 LYS A CA 1
ATOM 1445 C C . LYS A 1 180 ? -1.170 -9.171 0.219 1.00 96.00 180 LYS A C 1
ATOM 1447 O O . LYS A 1 180 ? -1.054 -10.232 -0.405 1.00 96.00 180 LYS A O 1
ATOM 1452 N N . ILE A 1 181 ? -1.346 -7.994 -0.368 1.00 98.19 181 ILE A N 1
ATOM 1453 C CA . ILE A 1 181 ? -1.528 -7.795 -1.805 1.00 98.19 181 ILE A CA 1
ATOM 1454 C C . ILE A 1 181 ? -0.415 -6.887 -2.321 1.00 98.19 181 ILE A C 1
ATOM 1456 O O . ILE A 1 181 ? -0.216 -5.792 -1.802 1.00 98.19 181 ILE A O 1
ATOM 1460 N N . ILE A 1 182 ? 0.295 -7.338 -3.351 1.00 98.19 182 ILE A N 1
ATOM 1461 C CA . ILE A 1 182 ? 1.315 -6.549 -4.051 1.00 98.19 182 ILE A CA 1
ATOM 1462 C C . ILE A 1 182 ? 0.864 -6.389 -5.496 1.00 98.19 182 ILE A C 1
ATOM 1464 O O . ILE A 1 182 ? 0.518 -7.375 -6.142 1.00 98.19 182 ILE A O 1
ATOM 1468 N N . ILE A 1 183 ? 0.863 -5.169 -6.014 1.00 98.00 183 ILE A N 1
ATOM 1469 C CA . ILE A 1 183 ? 0.566 -4.885 -7.418 1.00 98.00 183 ILE A CA 1
ATOM 1470 C C . ILE A 1 183 ? 1.772 -4.169 -8.008 1.00 98.00 183 ILE A C 1
ATOM 1472 O O . ILE A 1 183 ? 2.142 -3.111 -7.525 1.00 98.00 183 ILE A O 1
ATOM 1476 N N . ILE A 1 184 ? 2.365 -4.722 -9.058 1.00 96.81 184 ILE A N 1
ATOM 1477 C CA . ILE A 1 184 ? 3.405 -4.069 -9.859 1.00 96.81 184 ILE A CA 1
ATOM 1478 C C . ILE A 1 184 ? 2.727 -3.562 -11.129 1.00 96.81 184 ILE A C 1
ATOM 1480 O O . ILE A 1 184 ? 2.108 -4.353 -11.836 1.00 96.81 184 ILE A O 1
ATOM 1484 N N . THR A 1 185 ? 2.778 -2.263 -11.409 1.00 94.56 185 THR A N 1
ATOM 1485 C CA . THR A 1 185 ? 1.983 -1.634 -12.471 1.00 94.56 185 THR A CA 1
ATOM 1486 C C . THR A 1 185 ? 2.840 -0.902 -13.494 1.00 94.56 185 THR A C 1
ATOM 1488 O O . THR A 1 185 ? 3.789 -0.218 -13.138 1.00 94.56 185 THR A O 1
ATOM 1491 N N . GLU A 1 186 ? 2.497 -1.007 -14.778 1.00 90.81 186 GLU A N 1
ATOM 1492 C CA . GLU A 1 186 ? 3.117 -0.215 -15.858 1.00 90.81 186 GLU A CA 1
ATOM 1493 C C . GLU A 1 186 ? 2.633 1.240 -15.909 1.00 90.81 186 GLU A C 1
ATOM 1495 O O . GLU A 1 186 ? 3.042 2.012 -16.777 1.00 90.81 186 GLU A O 1
ATOM 1500 N N . ILE A 1 187 ? 1.702 1.587 -15.029 1.00 87.88 187 ILE A N 1
ATOM 1501 C CA . ILE A 1 187 ? 1.202 2.941 -14.856 1.00 87.88 187 ILE A CA 1
ATOM 1502 C C . ILE A 1 187 ? 2.307 3.787 -14.202 1.00 87.88 187 ILE A C 1
ATOM 1504 O O . ILE A 1 187 ? 3.057 3.282 -13.367 1.00 87.88 187 ILE A O 1
ATOM 1508 N N . ASP A 1 188 ? 2.417 5.055 -14.593 1.00 85.25 188 ASP A N 1
ATOM 1509 C CA . ASP A 1 188 ? 3.427 5.964 -14.051 1.00 85.25 188 ASP A CA 1
ATOM 1510 C C . ASP A 1 188 ? 3.176 6.348 -12.581 1.00 85.25 188 ASP A C 1
ATOM 1512 O O . ASP A 1 188 ? 2.077 6.197 -12.039 1.00 85.25 188 ASP A O 1
ATOM 1516 N N . HIS A 1 189 ? 4.221 6.864 -11.929 1.00 85.06 189 HIS A N 1
ATOM 1517 C CA . HIS A 1 189 ? 4.163 7.359 -10.550 1.00 85.06 189 HIS A CA 1
ATOM 1518 C C . HIS A 1 189 ? 3.095 8.442 -10.323 1.00 85.06 189 HIS A C 1
ATOM 1520 O O . HIS A 1 189 ? 2.576 8.565 -9.214 1.00 85.06 189 HIS A O 1
ATOM 1526 N N . THR A 1 190 ? 2.763 9.242 -11.341 1.00 77.81 190 THR A N 1
ATOM 1527 C CA . THR A 1 190 ? 1.857 10.395 -11.194 1.00 77.81 190 THR A CA 1
ATOM 1528 C C . THR A 1 190 ? 0.402 9.970 -10.994 1.00 77.81 190 THR A C 1
ATOM 1530 O O . THR A 1 190 ? -0.393 10.711 -10.418 1.00 77.81 190 THR A O 1
ATOM 1533 N N . MET A 1 191 ? 0.058 8.743 -11.386 1.00 73.50 191 MET A N 1
ATOM 1534 C CA . MET A 1 191 ? -1.281 8.176 -11.247 1.00 73.50 191 MET A CA 1
ATOM 1535 C C . MET A 1 191 ? -1.575 7.746 -9.803 1.00 73.50 191 MET A C 1
ATOM 1537 O O . MET A 1 191 ? -1.552 6.564 -9.478 1.00 73.50 191 MET A O 1
ATOM 1541 N N . GLY A 1 192 ? -1.890 8.705 -8.929 1.00 69.06 192 GLY A N 1
ATOM 1542 C CA . GLY A 1 192 ? -2.298 8.458 -7.539 1.00 69.06 192 GLY A CA 1
ATOM 1543 C C . GLY A 1 192 ? -3.752 7.974 -7.379 1.00 69.06 192 GLY A C 1
ATOM 1544 O O . GLY A 1 192 ? -4.407 7.576 -8.340 1.00 69.06 192 GLY A O 1
ATOM 1545 N N . PHE A 1 193 ? -4.301 8.048 -6.154 1.00 63.00 193 PHE A N 1
ATOM 1546 C CA . PHE A 1 193 ? -5.666 7.581 -5.797 1.00 63.00 193 PHE A CA 1
ATOM 1547 C C . PHE A 1 193 ? -6.839 8.388 -6.380 1.00 63.00 193 PHE A C 1
ATOM 1549 O O . PHE A 1 193 ? -8.011 8.069 -6.123 1.00 63.00 193 PHE A O 1
ATOM 1556 N N . TYR A 1 194 ? -6.536 9.488 -7.059 1.00 68.31 194 TYR A N 1
ATOM 1557 C CA . TYR A 1 194 ? -7.503 10.533 -7.405 1.00 68.31 194 TYR A CA 1
ATOM 1558 C C . TYR A 1 194 ? -7.790 10.586 -8.898 1.00 68.31 194 TYR A C 1
ATOM 1560 O O . TYR A 1 194 ? -8.594 11.397 -9.349 1.00 68.31 194 TYR A O 1
ATOM 1568 N N . GLU A 1 195 ? -7.193 9.663 -9.643 1.00 74.06 195 GLU A N 1
ATOM 1569 C CA . GLU A 1 195 ? -7.405 9.534 -11.066 1.00 74.06 195 GLU A CA 1
ATOM 1570 C C . GLU A 1 195 ? -8.864 9.255 -11.396 1.00 74.06 195 GLU A C 1
ATOM 1572 O O . GLU A 1 195 ? -9.514 8.372 -10.822 1.00 74.06 195 GLU A O 1
ATOM 1577 N N . THR A 1 196 ? -9.374 10.002 -12.369 1.00 80.38 196 THR A N 1
ATOM 1578 C CA . THR A 1 196 ? -10.736 9.839 -12.861 1.00 80.38 196 THR A CA 1
ATOM 1579 C C . THR A 1 196 ? -10.759 9.566 -14.350 1.00 80.38 196 THR A C 1
ATOM 1581 O O . THR A 1 196 ? -9.825 9.866 -15.089 1.00 80.38 196 THR A O 1
ATOM 1584 N N . GLU A 1 197 ? -11.842 8.954 -14.796 1.00 82.88 197 GLU A N 1
ATOM 1585 C CA . GLU A 1 197 ? -12.151 8.785 -16.203 1.00 82.88 197 GLU A CA 1
ATOM 1586 C C . GLU A 1 197 ? -13.604 9.168 -16.464 1.00 82.88 197 GLU A C 1
ATOM 1588 O O . GLU A 1 197 ? -14.465 9.097 -15.582 1.00 82.88 197 GLU A O 1
ATOM 1593 N N . LYS A 1 198 ? -13.869 9.582 -17.699 1.00 85.88 198 LYS A N 1
ATOM 1594 C CA . LYS A 1 198 ? -15.215 9.853 -18.189 1.00 85.88 198 LYS A CA 1
ATOM 1595 C C . LYS A 1 198 ? -15.771 8.565 -18.785 1.00 85.88 198 LYS A C 1
ATOM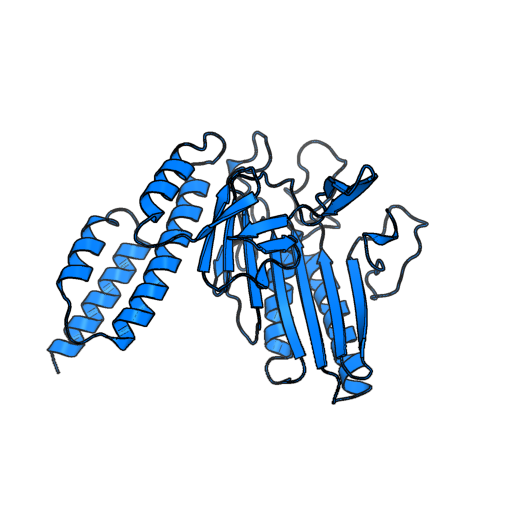 1597 O O . LYS A 1 198 ? -15.203 8.038 -19.734 1.00 85.88 198 LYS A O 1
ATOM 1602 N N . ILE A 1 199 ? -16.887 8.084 -18.251 1.00 84.69 199 ILE A N 1
ATOM 1603 C CA . ILE A 1 199 ? -17.641 6.958 -18.806 1.00 84.69 199 ILE A CA 1
ATOM 1604 C C . ILE A 1 199 ? -18.992 7.448 -19.321 1.00 84.69 199 ILE A C 1
ATOM 1606 O O . ILE A 1 199 ? -19.612 8.320 -18.715 1.00 84.69 199 ILE A O 1
ATOM 161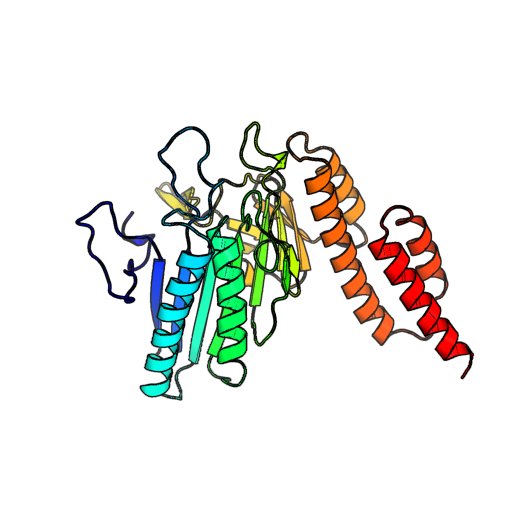0 N N . ASN A 1 200 ? -19.462 6.886 -20.431 1.00 85.81 200 ASN A N 1
ATOM 1611 C CA . ASN A 1 200 ? -20.813 7.134 -20.926 1.00 85.81 200 ASN A CA 1
ATOM 1612 C C . ASN A 1 200 ? -21.764 6.093 -20.319 1.00 85.81 200 ASN A C 1
ATOM 1614 O O . ASN A 1 200 ? -21.560 4.891 -20.484 1.00 85.81 200 ASN A O 1
ATOM 1618 N N . VAL A 1 201 ? -22.785 6.554 -19.599 1.00 87.25 201 VAL A N 1
ATOM 1619 C CA . VAL A 1 201 ? -23.844 5.716 -19.031 1.00 87.25 201 VAL A CA 1
ATOM 1620 C C . VAL A 1 201 ? -25.176 6.197 -19.592 1.00 87.25 201 VAL A C 1
ATOM 1622 O O . VAL A 1 201 ? -25.692 7.230 -19.165 1.00 87.25 201 VAL A O 1
ATOM 1625 N N . ASN A 1 202 ? -25.730 5.440 -20.543 1.00 91.31 202 ASN A N 1
ATOM 1626 C CA . ASN A 1 202 ? -27.005 5.728 -21.211 1.00 91.31 202 ASN A CA 1
ATOM 1627 C C . ASN A 1 202 ? -27.065 7.147 -21.809 1.00 91.31 202 ASN A C 1
ATOM 1629 O O . ASN A 1 202 ? -28.005 7.894 -21.554 1.00 91.31 202 ASN A O 1
ATOM 1633 N N . GLY A 1 203 ? -26.022 7.553 -22.535 1.00 89.81 203 GLY A N 1
ATOM 1634 C CA . GLY A 1 203 ? -25.914 8.883 -23.142 1.00 89.81 203 GLY A CA 1
ATOM 1635 C C . GLY A 1 203 ? -25.362 9.966 -22.210 1.00 89.81 203 GLY A C 1
ATOM 1636 O O . GLY A 1 203 ? -24.990 11.033 -22.688 1.00 89.81 203 GLY A O 1
ATOM 1637 N N . ASN A 1 204 ? -25.237 9.700 -20.904 1.00 88.25 204 ASN A N 1
ATOM 1638 C CA . ASN A 1 204 ? -24.750 10.676 -19.929 1.00 88.25 204 ASN A CA 1
ATOM 1639 C C . ASN A 1 204 ? -23.279 10.442 -19.575 1.00 88.25 204 ASN A C 1
ATOM 1641 O O . ASN A 1 204 ? -22.900 9.354 -19.134 1.00 88.25 204 ASN A O 1
ATOM 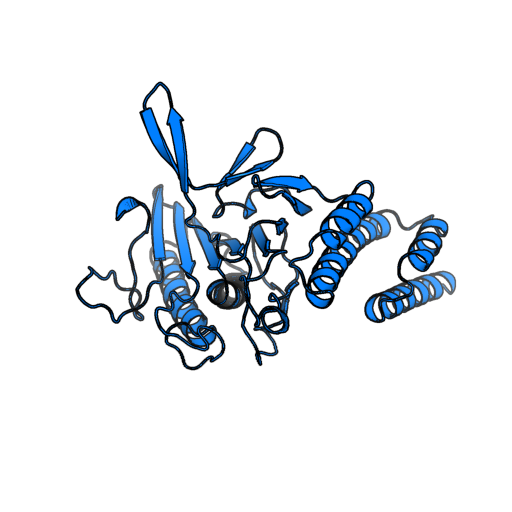1645 N N . ILE A 1 205 ? -22.450 11.482 -19.700 1.00 88.88 205 ILE A N 1
ATOM 1646 C CA . ILE A 1 205 ? -21.048 11.439 -19.270 1.00 88.88 205 ILE A CA 1
ATOM 1647 C C . ILE A 1 205 ? -20.990 11.506 -17.740 1.00 88.88 205 ILE A C 1
ATOM 1649 O O . ILE A 1 205 ? -21.362 12.508 -17.135 1.00 88.88 205 ILE A O 1
ATOM 1653 N N . LYS A 1 206 ? -20.474 10.450 -17.110 1.00 85.69 206 LYS A N 1
ATOM 1654 C CA . LYS A 1 206 ? -20.169 10.397 -15.676 1.00 85.69 206 LYS A CA 1
ATOM 1655 C C . LYS A 1 206 ? -18.661 10.369 -15.466 1.00 85.69 206 LYS A C 1
ATOM 1657 O O . LYS A 1 206 ? -17.956 9.621 -16.137 1.00 85.69 206 LYS A O 1
ATOM 1662 N N . ILE A 1 207 ? -18.169 11.151 -14.510 1.00 80.88 207 ILE A N 1
ATOM 1663 C CA . ILE A 1 207 ? -16.775 11.088 -14.058 1.00 80.88 207 ILE A CA 1
ATOM 1664 C C . ILE A 1 207 ? -16.702 10.061 -12.929 1.00 80.88 207 ILE A C 1
ATOM 1666 O O . ILE A 1 207 ? -17.367 10.210 -11.905 1.00 80.88 207 ILE A O 1
ATOM 1670 N N . VAL A 1 208 ? -15.913 9.009 -13.116 1.00 80.88 208 VAL A N 1
ATOM 1671 C CA . VAL A 1 208 ? -15.718 7.945 -12.123 1.00 80.88 208 VAL A CA 1
ATOM 1672 C C . VAL A 1 208 ? -14.247 7.805 -11.775 1.00 80.88 208 VAL A C 1
ATOM 1674 O O . VAL A 1 208 ? -13.381 8.098 -12.592 1.00 80.88 208 VAL A O 1
ATOM 1677 N N . LYS A 1 209 ? -13.943 7.324 -10.566 1.00 81.75 209 LYS A N 1
ATOM 1678 C CA . LYS A 1 209 ? -12.560 6.994 -10.199 1.00 81.75 209 LYS A CA 1
ATOM 1679 C C . LYS A 1 209 ? -12.054 5.851 -11.075 1.00 81.75 209 LYS A C 1
ATOM 1681 O O . LYS A 1 209 ? -12.744 4.831 -11.218 1.00 81.75 209 LYS A O 1
ATOM 1686 N N . LYS A 1 210 ? -10.846 5.992 -11.623 1.00 84.75 210 LYS A N 1
ATOM 1687 C CA . LYS A 1 210 ? -10.158 4.896 -12.306 1.00 84.75 210 LYS A CA 1
ATOM 1688 C C . LYS A 1 210 ? -10.007 3.708 -11.351 1.00 84.75 210 LYS A C 1
ATOM 1690 O O . LYS A 1 210 ? -9.968 3.849 -10.124 1.00 84.75 210 LYS A O 1
ATOM 1695 N N . GLY A 1 211 ? -10.019 2.504 -11.907 1.00 88.81 211 GLY A N 1
ATOM 1696 C CA . GLY A 1 211 ? -10.007 1.287 -11.111 1.00 88.81 211 GLY A CA 1
ATOM 1697 C C . GLY A 1 211 ? -9.343 0.142 -11.842 1.00 88.81 211 GLY A C 1
ATOM 1698 O O . GLY A 1 211 ? -9.438 0.030 -13.057 1.00 88.81 211 GLY A O 1
ATOM 1699 N N . TYR A 1 212 ? -8.705 -0.721 -11.066 1.00 94.00 212 TYR A N 1
ATOM 1700 C CA . TYR A 1 212 ? -8.078 -1.926 -11.567 1.00 94.00 212 TYR A CA 1
ATOM 1701 C C . TYR A 1 212 ? -9.130 -2.992 -11.863 1.00 94.00 212 TYR A C 1
ATOM 1703 O O . TYR A 1 212 ? -10.067 -3.187 -11.084 1.00 94.00 212 TYR A O 1
ATOM 1711 N N . GLN A 1 213 ? -8.974 -3.701 -12.974 1.00 95.62 213 GLN A N 1
ATOM 1712 C CA . GLN A 1 213 ? -9.870 -4.780 -13.369 1.00 95.62 213 GLN A CA 1
ATOM 1713 C C . GLN A 1 213 ? -9.230 -6.135 -13.076 1.00 95.62 213 GLN A C 1
ATOM 1715 O O . GLN A 1 213 ? -8.158 -6.441 -13.588 1.00 95.62 213 GLN A O 1
ATOM 1720 N N . PHE A 1 214 ? -9.915 -6.982 -12.306 1.00 96.88 214 PHE A N 1
ATOM 1721 C CA . PHE A 1 214 ? -9.515 -8.371 -12.081 1.00 96.88 214 PHE A CA 1
ATOM 1722 C C . PHE A 1 214 ? -10.713 -9.303 -12.289 1.00 96.88 214 PHE A C 1
ATOM 1724 O O . PHE A 1 214 ? -11.732 -9.216 -11.597 1.00 96.88 214 PHE A O 1
ATOM 1731 N N . GLY A 1 215 ? -10.610 -10.180 -13.291 1.00 94.75 215 GLY A N 1
ATOM 1732 C CA . GLY A 1 215 ? -11.746 -10.962 -13.776 1.00 94.75 215 GLY A CA 1
ATOM 1733 C C . GLY A 1 215 ? -12.888 -10.054 -14.250 1.00 94.75 215 GLY A C 1
ATOM 1734 O O . GLY A 1 215 ? -12.689 -9.162 -15.075 1.00 94.75 215 GLY A O 1
ATOM 1735 N N . ARG A 1 216 ? -14.090 -10.271 -13.704 1.00 94.25 216 ARG A N 1
ATOM 1736 C CA . ARG A 1 216 ? -15.292 -9.458 -13.984 1.00 94.25 216 ARG A CA 1
ATOM 1737 C C . ARG A 1 216 ? -15.506 -8.310 -12.987 1.00 94.25 216 ARG A C 1
ATOM 1739 O O . ARG A 1 216 ? -16.516 -7.620 -13.070 1.00 94.25 216 ARG A O 1
ATOM 1746 N N . LYS A 1 217 ? -14.604 -8.129 -12.016 1.00 95.25 217 LYS A N 1
ATOM 1747 C CA . LYS A 1 217 ? -14.733 -7.115 -10.963 1.00 95.25 217 LYS A CA 1
ATOM 1748 C C . LYS A 1 217 ? -13.787 -5.946 -11.211 1.00 95.25 217 LYS A C 1
ATOM 1750 O O . LYS A 1 217 ? -12.660 -6.125 -11.675 1.00 95.25 217 LYS A O 1
ATOM 1755 N N . ARG A 1 218 ? -14.254 -4.754 -10.845 1.00 92.62 218 ARG A N 1
ATOM 1756 C CA . ARG A 1 218 ? -13.477 -3.516 -10.844 1.00 92.62 218 ARG A CA 1
ATOM 1757 C C . ARG A 1 218 ? -13.230 -3.068 -9.409 1.00 92.62 218 ARG A C 1
ATOM 1759 O O . ARG A 1 218 ? -14.160 -2.999 -8.610 1.00 92.62 218 ARG A O 1
ATOM 1766 N N . TYR A 1 219 ? -11.984 -2.735 -9.110 1.00 92.88 219 TYR A N 1
ATOM 1767 C CA . TYR A 1 219 ? -11.512 -2.327 -7.796 1.00 92.88 219 TYR A CA 1
ATOM 1768 C C . TYR A 1 219 ? -11.029 -0.882 -7.876 1.00 92.88 219 TYR A C 1
ATOM 1770 O O . TYR A 1 219 ? -10.090 -0.570 -8.606 1.00 92.88 219 TYR A O 1
ATOM 1778 N N . SER A 1 220 ? -11.664 0.024 -7.133 1.00 89.75 220 SER A N 1
ATOM 1779 C CA . SER A 1 220 ? -11.158 1.396 -7.009 1.00 89.75 220 SER A CA 1
ATOM 1780 C C . SER A 1 220 ? -9.772 1.388 -6.364 1.00 89.75 220 SER A C 1
ATOM 1782 O O . SER A 1 220 ? -9.544 0.584 -5.459 1.00 89.75 220 SER A O 1
ATOM 1784 N N . GLN A 1 221 ? -8.899 2.327 -6.732 1.00 85.75 221 GLN A N 1
ATOM 1785 C CA . GLN A 1 221 ? -7.540 2.426 -6.177 1.00 85.75 221 GLN A CA 1
ATOM 1786 C C . GLN A 1 221 ? -7.517 2.419 -4.637 1.00 85.75 221 GLN A C 1
ATOM 1788 O O . GLN A 1 221 ? -6.711 1.728 -4.037 1.00 85.75 221 GLN A O 1
ATOM 1793 N N . GLY A 1 222 ? -8.464 3.090 -3.972 1.00 84.75 222 GLY A N 1
ATOM 1794 C CA . GLY A 1 222 ? -8.558 3.097 -2.504 1.00 84.75 222 GLY A CA 1
ATOM 1795 C C . GLY A 1 222 ? -9.133 1.826 -1.854 1.00 84.75 222 GLY A C 1
ATOM 1796 O O . GLY A 1 222 ? -9.375 1.843 -0.650 1.00 84.75 222 GLY A O 1
ATOM 1797 N N . ARG A 1 223 ? -9.432 0.770 -2.623 1.00 90.50 223 ARG A N 1
ATOM 1798 C CA . ARG A 1 223 ? -10.000 -0.512 -2.149 1.00 90.50 223 ARG A CA 1
ATOM 1799 C C . ARG A 1 223 ? -9.261 -1.724 -2.725 1.00 90.50 223 ARG A C 1
ATOM 1801 O O . ARG A 1 223 ? -9.821 -2.815 -2.799 1.00 90.50 223 ARG A O 1
ATOM 1808 N N . LEU A 1 224 ? -8.005 -1.559 -3.139 1.00 95.25 224 LEU A N 1
ATOM 1809 C CA . LEU A 1 224 ? -7.214 -2.668 -3.686 1.00 95.25 224 LEU A CA 1
ATOM 1810 C C . LEU A 1 224 ? -6.944 -3.761 -2.652 1.00 95.25 224 LEU A C 1
ATOM 1812 O O . LEU A 1 224 ? -6.771 -4.917 -3.023 1.00 95.25 224 LEU A O 1
ATOM 1816 N N . PHE A 1 225 ? -7.033 -3.435 -1.362 1.00 95.56 225 PHE A N 1
ATOM 1817 C CA . PHE A 1 225 ? -6.998 -4.410 -0.273 1.00 95.56 225 PHE A CA 1
ATOM 1818 C C . PHE A 1 225 ? -8.137 -5.449 -0.310 1.00 95.56 225 PHE A C 1
ATOM 1820 O O . PHE A 1 225 ? -8.112 -6.411 0.453 1.00 95.56 225 PHE A O 1
ATOM 1827 N N . GLU A 1 226 ? -9.158 -5.271 -1.154 1.00 96.25 226 GLU A N 1
ATOM 1828 C CA . GLU A 1 226 ? -10.250 -6.237 -1.341 1.00 96.25 226 GLU A CA 1
ATOM 1829 C C . GLU A 1 226 ? -9.956 -7.304 -2.396 1.00 96.25 226 GLU A C 1
ATOM 1831 O O . GLU A 1 226 ? -10.750 -8.234 -2.564 1.00 96.25 226 GLU A O 1
ATOM 1836 N N . LEU A 1 227 ? -8.839 -7.181 -3.114 1.00 97.19 227 LEU A N 1
ATOM 1837 C CA . LEU A 1 227 ? -8.356 -8.246 -3.980 1.00 97.19 227 LEU A CA 1
ATOM 1838 C C . LEU A 1 227 ? -8.034 -9.500 -3.152 1.00 97.19 227 LEU A C 1
ATOM 1840 O O . LEU A 1 227 ? -7.702 -9.406 -1.968 1.00 97.19 227 LEU A O 1
ATOM 1844 N N . PRO A 1 228 ? -8.092 -10.696 -3.755 1.00 96.50 228 PRO A N 1
ATOM 1845 C CA . PRO A 1 228 ? -7.530 -11.879 -3.122 1.00 96.50 228 PRO A CA 1
ATOM 1846 C C . PRO A 1 228 ? -6.038 -11.679 -2.816 1.00 96.50 228 PRO A C 1
ATOM 1848 O O . PRO A 1 228 ? -5.319 -11.061 -3.603 1.00 96.50 228 PRO A O 1
ATOM 1851 N N . THR A 1 229 ? -5.550 -12.250 -1.716 1.00 95.81 229 THR A N 1
ATOM 1852 C CA . THR A 1 229 ? -4.119 -12.250 -1.377 1.00 95.81 229 THR A CA 1
ATOM 1853 C C . THR A 1 229 ? -3.279 -12.775 -2.545 1.00 95.81 229 THR A C 1
ATOM 1855 O O . THR A 1 229 ? -3.620 -13.777 -3.189 1.00 95.81 229 THR A O 1
ATOM 1858 N N . GLY A 1 230 ? -2.166 -12.099 -2.820 1.00 96.19 230 GLY A N 1
ATOM 1859 C CA . GLY A 1 230 ? -1.254 -12.483 -3.889 1.00 96.19 230 GLY A CA 1
ATOM 1860 C C . GLY A 1 230 ? -0.413 -11.325 -4.398 1.00 96.19 230 GLY A C 1
ATOM 1861 O O . GLY A 1 230 ? -0.440 -10.223 -3.852 1.00 96.19 230 GLY A O 1
ATOM 1862 N N . ILE A 1 231 ? 0.330 -11.605 -5.459 1.00 97.81 231 ILE A N 1
ATOM 1863 C CA . ILE A 1 231 ? 1.052 -10.603 -6.227 1.00 97.81 231 ILE A CA 1
ATOM 1864 C C . ILE A 1 231 ? 0.462 -10.516 -7.635 1.00 97.81 231 ILE A C 1
ATOM 1866 O O . ILE A 1 231 ? 0.059 -11.525 -8.218 1.00 97.81 231 ILE A O 1
ATOM 1870 N N . TYR A 1 232 ? 0.365 -9.302 -8.157 1.00 98.38 232 TYR A N 1
ATOM 1871 C CA . TYR A 1 232 ? -0.284 -8.993 -9.419 1.00 98.38 232 TYR A CA 1
ATOM 1872 C C . TYR A 1 232 ? 0.620 -8.116 -10.274 1.00 98.38 232 TYR A C 1
ATOM 1874 O O . TYR A 1 232 ? 1.341 -7.265 -9.760 1.00 98.38 232 TYR A O 1
ATOM 1882 N N . PHE A 1 233 ? 0.528 -8.300 -11.582 1.00 97.62 233 PHE A N 1
ATOM 1883 C CA . PHE A 1 233 ? 1.043 -7.373 -12.573 1.00 97.62 233 PHE A CA 1
ATOM 1884 C C . PHE A 1 233 ? -0.134 -6.622 -13.195 1.00 97.62 233 PHE A C 1
ATOM 1886 O O . PHE A 1 233 ? -1.121 -7.251 -13.579 1.00 97.62 233 PHE A O 1
ATOM 1893 N N . SER A 1 234 ? -0.048 -5.301 -13.290 1.00 96.06 234 SER A N 1
ATOM 1894 C CA . SER A 1 234 ? -1.028 -4.476 -13.986 1.00 96.06 234 SER A CA 1
ATOM 1895 C C . SER A 1 234 ? -0.449 -3.940 -15.281 1.00 96.06 234 SER A C 1
ATOM 1897 O O . SER A 1 234 ? 0.581 -3.269 -15.284 1.00 96.06 234 SER A O 1
ATOM 1899 N N . GLU A 1 235 ? -1.178 -4.164 -16.365 1.00 92.44 235 GLU A N 1
ATOM 1900 C CA . GLU A 1 235 ? -0.916 -3.519 -17.651 1.00 92.44 235 GLU A CA 1
ATOM 1901 C C . GLU A 1 235 ? -1.348 -2.040 -17.602 1.00 92.44 235 GLU A C 1
ATOM 1903 O O . GLU A 1 235 ? -2.105 -1.629 -16.712 1.00 92.44 235 GLU A O 1
ATOM 1908 N N . LYS A 1 236 ? -0.909 -1.229 -18.576 1.00 89.44 236 LYS A N 1
ATOM 1909 C CA . LYS A 1 236 ? -1.267 0.207 -18.674 1.00 89.44 236 LYS A CA 1
ATOM 1910 C C . LYS A 1 236 ? -2.774 0.499 -18.660 1.00 89.44 236 LYS A C 1
ATOM 1912 O O . LYS A 1 236 ? -3.191 1.566 -18.226 1.00 89.44 236 LYS A O 1
ATOM 1917 N N . ASN A 1 237 ? -3.601 -0.443 -19.112 1.00 90.19 237 ASN A N 1
ATOM 1918 C CA . ASN A 1 237 ? -5.066 -0.346 -19.088 1.00 90.19 237 ASN A CA 1
ATOM 1919 C C . ASN A 1 237 ? -5.692 -0.752 -17.735 1.00 90.19 237 ASN A C 1
ATOM 1921 O O . ASN A 1 237 ? -6.895 -0.991 -17.663 1.00 90.19 237 ASN A O 1
ATOM 1925 N N . MET A 1 238 ? -4.890 -0.868 -16.673 1.00 92.38 238 MET A N 1
ATOM 1926 C CA . MET A 1 238 ? -5.299 -1.278 -15.324 1.00 92.38 238 MET A CA 1
ATOM 1927 C C . MET A 1 238 ? -5.844 -2.712 -15.213 1.00 92.38 238 MET A C 1
ATOM 1929 O O . MET A 1 238 ? -6.464 -3.070 -14.204 1.00 92.38 238 MET A O 1
ATOM 1933 N N . LYS A 1 239 ? -5.630 -3.561 -16.225 1.00 96.25 239 LYS A N 1
ATOM 1934 C CA . LYS A 1 239 ? -5.972 -4.983 -16.148 1.00 96.25 239 LYS A CA 1
ATOM 1935 C C . LYS A 1 239 ? -4.945 -5.718 -15.291 1.00 96.25 239 LYS A C 1
ATOM 1937 O O . LYS A 1 239 ? -3.756 -5.730 -15.600 1.00 96.25 239 LYS A O 1
ATOM 1942 N N . LEU A 1 240 ? -5.428 -6.375 -14.240 1.00 97.94 240 LEU A N 1
ATOM 1943 C CA . LEU A 1 240 ? -4.619 -7.167 -13.324 1.00 97.94 240 LEU A CA 1
ATOM 1944 C C . LEU A 1 240 ? -4.471 -8.607 -13.809 1.00 97.94 240 LEU A C 1
ATOM 1946 O O . LEU A 1 240 ? -5.449 -9.302 -14.098 1.00 97.94 240 LEU A O 1
ATOM 1950 N N . ILE A 1 241 ? -3.230 -9.077 -13.794 1.00 97.69 241 ILE A N 1
ATOM 1951 C CA . ILE A 1 241 ? -2.829 -10.461 -14.013 1.00 97.69 241 ILE A CA 1
ATOM 1952 C C . ILE A 1 241 ? -2.224 -10.957 -12.703 1.00 97.69 241 ILE A C 1
ATOM 1954 O O . ILE A 1 241 ? -1.221 -10.418 -12.241 1.00 97.69 241 ILE A O 1
ATOM 1958 N N . LYS A 1 242 ? -2.818 -11.983 -12.083 1.00 97.81 242 LYS A N 1
ATOM 1959 C CA . LYS A 1 242 ? -2.214 -12.611 -10.901 1.00 97.81 242 LYS A CA 1
ATOM 1960 C C . LYS A 1 242 ? -0.930 -13.327 -11.324 1.00 97.81 242 LYS A C 1
ATOM 1962 O O . LYS A 1 242 ? -0.957 -14.126 -12.264 1.00 97.81 242 LYS A O 1
ATOM 1967 N N . ILE A 1 243 ? 0.176 -13.027 -10.652 1.00 96.62 243 ILE A N 1
ATOM 1968 C CA . ILE A 1 243 ? 1.462 -13.672 -10.916 1.00 96.62 243 ILE A CA 1
ATOM 1969 C C . ILE A 1 243 ? 1.478 -15.028 -10.207 1.00 96.62 243 ILE A C 1
ATOM 1971 O O . ILE A 1 243 ? 1.062 -15.151 -9.055 1.00 96.62 243 ILE A O 1
ATOM 1975 N N . THR A 1 244 ? 1.925 -16.042 -10.935 1.00 93.88 244 THR A N 1
ATOM 1976 C CA . THR A 1 244 ? 1.974 -17.457 -10.553 1.00 93.88 244 THR A CA 1
ATOM 1977 C C . THR A 1 244 ? 3.302 -18.055 -11.016 1.00 93.88 244 THR A C 1
ATOM 1979 O O . THR A 1 244 ? 4.001 -17.464 -11.840 1.00 93.88 244 THR A O 1
ATOM 1982 N N . ASP A 1 245 ? 3.625 -19.247 -10.533 1.00 87.25 245 ASP A N 1
ATOM 1983 C CA . ASP A 1 245 ? 4.743 -20.077 -10.999 1.00 87.25 245 ASP A CA 1
ATOM 1984 C C . ASP A 1 245 ? 4.698 -20.380 -12.510 1.00 87.25 245 ASP A C 1
ATOM 1986 O O . ASP A 1 245 ? 5.739 -20.494 -13.154 1.00 87.25 245 ASP A O 1
ATOM 1990 N N . ILE A 1 246 ? 3.505 -20.427 -13.101 1.00 89.06 246 ILE A N 1
ATOM 1991 C CA . ILE A 1 246 ? 3.323 -20.678 -14.536 1.00 89.06 246 ILE A CA 1
ATOM 1992 C C . ILE A 1 246 ? 3.676 -19.446 -15.382 1.00 89.06 246 ILE A C 1
ATOM 1994 O O . ILE A 1 246 ? 4.256 -19.574 -16.460 1.00 89.06 246 ILE A O 1
ATOM 1998 N N . ASN A 1 247 ? 3.318 -18.238 -14.930 1.00 93.50 247 ASN A N 1
ATOM 1999 C CA . ASN A 1 247 ? 3.374 -17.035 -15.773 1.00 93.50 247 ASN A CA 1
ATOM 2000 C C . ASN A 1 247 ? 4.451 -16.005 -15.385 1.00 93.50 247 ASN A C 1
ATOM 2002 O O . ASN A 1 247 ? 4.651 -15.059 -16.152 1.00 93.50 247 ASN A O 1
ATOM 2006 N N . PHE A 1 248 ? 5.169 -16.161 -14.265 1.00 92.50 248 PHE A N 1
ATOM 2007 C CA . PHE A 1 248 ? 6.117 -15.136 -13.796 1.00 92.50 248 PHE A CA 1
ATOM 2008 C C . PHE A 1 248 ? 7.243 -14.837 -14.795 1.00 92.50 248 PHE A C 1
ATOM 2010 O O . PHE A 1 248 ? 7.624 -13.679 -14.941 1.00 92.50 248 PHE A O 1
ATOM 2017 N N . LYS A 1 249 ? 7.723 -15.834 -15.553 1.00 90.19 249 LYS A N 1
ATOM 2018 C CA . LYS A 1 249 ? 8.749 -15.628 -16.594 1.00 90.19 249 LYS A CA 1
ATOM 2019 C C . LYS A 1 249 ? 8.278 -14.666 -17.683 1.00 90.19 249 LYS A C 1
ATOM 2021 O O . LYS A 1 249 ? 9.023 -13.783 -18.094 1.00 90.19 249 LYS A O 1
ATOM 2026 N N . ASN A 1 250 ? 7.018 -14.784 -18.105 1.00 94.12 250 ASN A N 1
ATOM 2027 C CA . ASN A 1 250 ? 6.431 -13.858 -19.075 1.00 94.12 250 ASN A CA 1
ATOM 2028 C C . ASN A 1 250 ? 6.310 -12.447 -18.490 1.00 94.12 250 ASN A C 1
ATOM 2030 O O . ASN A 1 250 ? 6.491 -11.473 -19.215 1.00 94.12 250 ASN A O 1
ATOM 2034 N N . ILE A 1 251 ? 6.047 -12.327 -17.185 1.00 95.00 251 ILE A N 1
ATOM 2035 C CA . ILE A 1 251 ? 6.060 -11.030 -16.500 1.00 95.00 251 ILE A CA 1
ATOM 2036 C C . ILE A 1 251 ? 7.477 -10.450 -16.445 1.00 95.00 251 ILE A C 1
ATOM 2038 O O . ILE A 1 251 ? 7.640 -9.264 -16.707 1.00 95.00 251 ILE A O 1
ATOM 2042 N N . PHE A 1 252 ? 8.510 -11.260 -16.201 1.00 93.19 252 PHE A N 1
ATOM 2043 C CA . PHE A 1 252 ? 9.903 -10.794 -16.230 1.00 93.19 252 PHE A CA 1
ATOM 2044 C C . PHE A 1 252 ? 10.286 -10.266 -17.608 1.00 93.19 252 PHE A C 1
ATOM 2046 O O . PHE A 1 252 ? 10.815 -9.167 -17.706 1.00 93.19 252 PHE A O 1
ATOM 2053 N N . LEU A 1 253 ? 9.915 -10.980 -18.675 1.00 92.94 253 LEU A N 1
ATOM 2054 C CA . LEU A 1 253 ? 10.124 -10.506 -20.043 1.00 92.94 253 LEU A CA 1
ATOM 2055 C C . LEU A 1 253 ? 9.380 -9.194 -20.337 1.00 92.94 253 LEU A C 1
ATOM 2057 O O . LEU A 1 253 ? 9.872 -8.386 -21.120 1.00 92.94 253 LEU A O 1
ATOM 2061 N N . LYS A 1 254 ? 8.196 -8.971 -19.747 1.00 93.44 254 LYS A N 1
ATOM 2062 C CA . LYS A 1 254 ? 7.485 -7.684 -19.857 1.00 93.44 254 LYS A CA 1
ATOM 2063 C C . LYS A 1 254 ? 8.229 -6.572 -19.114 1.00 93.44 254 LYS A C 1
ATOM 2065 O O . LYS A 1 254 ? 8.429 -5.507 -19.688 1.00 93.44 254 LYS A O 1
ATOM 2070 N N . LEU A 1 255 ? 8.675 -6.837 -17.885 1.00 91.69 255 LEU A N 1
ATOM 2071 C CA . LEU A 1 255 ? 9.466 -5.900 -17.086 1.00 91.69 255 LEU A CA 1
ATOM 2072 C C . LEU A 1 255 ? 10.770 -5.517 -17.803 1.00 91.69 255 LEU A C 1
ATOM 2074 O O . LEU A 1 255 ? 11.052 -4.334 -17.948 1.00 91.69 255 LEU A O 1
ATOM 2078 N N . ASP A 1 256 ? 11.499 -6.490 -18.349 1.00 90.19 256 ASP A N 1
ATOM 2079 C CA . ASP A 1 256 ? 12.771 -6.271 -19.055 1.00 90.19 256 ASP A CA 1
ATOM 2080 C C . ASP A 1 256 ? 12.624 -5.468 -20.353 1.00 90.19 256 ASP A C 1
ATOM 2082 O O . ASP A 1 256 ? 13.567 -4.825 -20.809 1.00 90.19 256 ASP A O 1
ATOM 2086 N N . LYS A 1 257 ? 11.429 -5.472 -20.953 1.00 91.00 257 LYS A N 1
ATOM 2087 C CA . LYS A 1 257 ? 11.108 -4.646 -22.124 1.00 91.00 257 LYS A CA 1
ATOM 2088 C C . LYS A 1 257 ? 10.741 -3.207 -21.758 1.00 91.00 257 LYS A C 1
ATOM 2090 O O . LYS A 1 257 ? 10.606 -2.378 -22.663 1.00 91.00 257 LYS A O 1
ATOM 2095 N N . ASN A 1 258 ? 10.564 -2.890 -20.474 1.00 85.38 258 ASN A N 1
ATOM 2096 C CA . ASN A 1 258 ? 10.246 -1.538 -20.044 1.00 85.38 258 ASN A CA 1
ATOM 2097 C C . ASN A 1 258 ? 11.504 -0.660 -20.071 1.00 85.38 258 ASN A C 1
ATOM 2099 O O . ASN A 1 258 ? 12.325 -0.682 -19.161 1.00 85.38 258 ASN A O 1
ATOM 2103 N N . LYS A 1 259 ? 11.622 0.150 -21.127 1.00 84.38 259 LYS A N 1
ATOM 2104 C CA . LYS A 1 259 ? 12.771 1.037 -21.357 1.00 84.38 259 LYS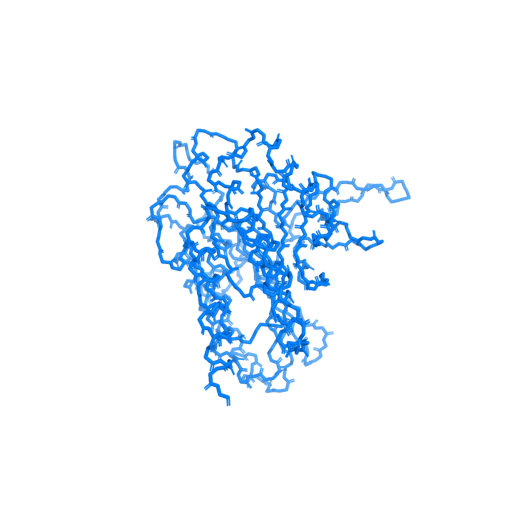 A CA 1
ATOM 2105 C C . LYS A 1 259 ? 12.879 2.199 -20.364 1.00 84.38 259 LYS A C 1
ATOM 2107 O O . LYS A 1 259 ? 13.929 2.828 -20.309 1.00 84.38 259 LYS A O 1
ATOM 2112 N N . ASN A 1 260 ? 11.816 2.497 -19.617 1.00 81.44 260 ASN A N 1
ATOM 2113 C CA . ASN A 1 260 ? 11.791 3.621 -18.680 1.00 81.44 260 ASN A CA 1
ATOM 2114 C C . ASN A 1 260 ? 12.259 3.220 -17.273 1.00 81.44 260 ASN A C 1
ATOM 2116 O O . ASN A 1 260 ? 12.614 4.080 -16.469 1.00 81.44 260 ASN A O 1
ATOM 2120 N N . ALA A 1 261 ? 12.275 1.920 -16.968 1.00 84.31 261 ALA A N 1
ATOM 2121 C CA . ALA A 1 261 ? 12.721 1.413 -15.681 1.00 84.31 261 ALA A CA 1
ATOM 2122 C C . ALA A 1 261 ? 14.247 1.251 -15.645 1.00 84.31 261 ALA A C 1
ATOM 2124 O O . ALA A 1 261 ? 14.870 0.743 -16.578 1.00 84.31 261 ALA A O 1
ATOM 2125 N N . THR A 1 262 ? 14.856 1.644 -14.529 1.00 86.62 262 THR A N 1
ATOM 2126 C CA . THR A 1 262 ? 16.281 1.402 -14.278 1.00 86.62 262 THR A CA 1
ATOM 2127 C C . THR A 1 262 ? 16.512 -0.085 -13.983 1.00 86.62 262 THR A C 1
ATOM 2129 O O . THR A 1 262 ? 15.628 -0.768 -13.463 1.00 86.62 262 THR A O 1
ATOM 2132 N N . GLN A 1 263 ? 17.717 -0.602 -14.252 1.00 87.31 263 GLN A N 1
ATOM 2133 C CA . GLN A 1 263 ? 18.057 -1.997 -13.919 1.00 87.31 263 GLN A CA 1
ATOM 2134 C C . GLN A 1 263 ? 17.887 -2.297 -12.424 1.00 87.31 263 GLN A C 1
ATOM 2136 O O . GLN A 1 263 ? 17.414 -3.369 -12.053 1.00 87.31 263 GLN A O 1
ATOM 2141 N N . LYS A 1 264 ? 18.203 -1.323 -11.563 1.00 86.81 264 LYS A N 1
ATOM 2142 C CA . LYS A 1 264 ? 18.003 -1.422 -10.115 1.00 86.81 264 LYS A CA 1
ATOM 2143 C C . LYS A 1 264 ? 16.522 -1.591 -9.755 1.00 86.81 264 LYS A C 1
ATOM 2145 O O . LYS A 1 264 ? 16.180 -2.526 -9.033 1.00 86.81 264 LYS A O 1
ATOM 2150 N N . ARG A 1 265 ? 15.636 -0.775 -10.335 1.00 88.19 265 ARG A N 1
ATOM 2151 C CA . ARG A 1 265 ? 14.182 -0.863 -10.123 1.00 88.19 265 ARG A CA 1
ATOM 2152 C C . ARG A 1 265 ? 13.599 -2.171 -10.674 1.00 88.19 265 ARG A C 1
ATOM 2154 O O . ARG A 1 265 ? 12.752 -2.796 -10.042 1.00 88.19 265 ARG A O 1
ATOM 2161 N N . LEU A 1 266 ? 14.085 -2.635 -11.829 1.00 90.31 266 LEU A N 1
ATOM 2162 C CA . LEU A 1 266 ? 13.715 -3.944 -12.379 1.00 90.31 266 LEU A CA 1
ATOM 2163 C C . LEU A 1 266 ? 14.138 -5.093 -11.454 1.00 90.31 266 LEU A C 1
ATOM 2165 O O . LEU A 1 266 ? 13.342 -6.006 -11.225 1.00 90.31 266 LEU A O 1
ATOM 2169 N N . SER A 1 267 ? 15.350 -5.031 -10.891 1.00 90.12 267 SER A N 1
ATOM 2170 C CA . SER A 1 267 ? 15.820 -5.998 -9.891 1.00 90.12 267 SER A CA 1
ATOM 2171 C C . SER A 1 267 ? 14.910 -6.006 -8.669 1.00 90.12 267 SER A C 1
ATOM 2173 O O . SER A 1 267 ? 14.437 -7.070 -8.284 1.00 90.12 267 SER A O 1
ATOM 2175 N N . PHE A 1 268 ? 14.567 -4.828 -8.135 1.00 91.06 268 PHE A N 1
ATOM 2176 C CA . PHE A 1 268 ? 13.642 -4.689 -7.010 1.00 91.06 268 PHE A CA 1
ATOM 2177 C C . PHE A 1 268 ? 12.311 -5.424 -7.256 1.00 91.06 268 PHE A C 1
ATOM 2179 O O . PHE A 1 268 ? 11.869 -6.215 -6.420 1.00 91.06 268 PHE A O 1
ATOM 2186 N N . PHE A 1 269 ? 11.685 -5.248 -8.426 1.00 93.81 269 PHE A N 1
ATOM 2187 C CA . PHE A 1 269 ? 10.431 -5.947 -8.736 1.00 93.81 269 PHE A CA 1
ATOM 2188 C C . PHE A 1 269 ? 10.601 -7.453 -8.891 1.00 93.81 269 PHE A C 1
ATOM 2190 O O . PHE A 1 269 ? 9.757 -8.215 -8.410 1.00 93.81 269 PHE A O 1
ATOM 2197 N N . LYS A 1 270 ?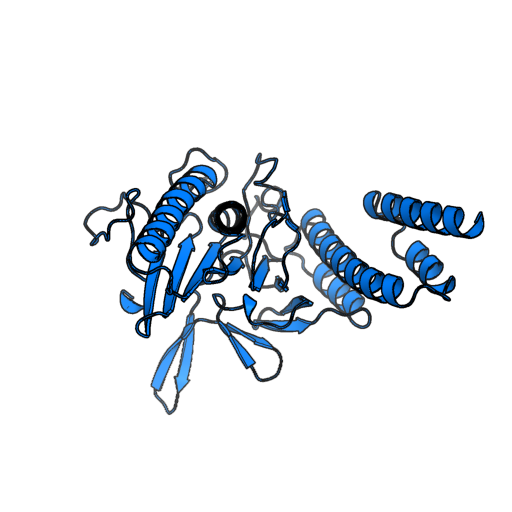 11.673 -7.894 -9.556 1.00 91.62 270 LYS A N 1
ATOM 2198 C CA . LYS A 1 270 ? 11.974 -9.321 -9.705 1.00 91.62 270 LYS A CA 1
ATOM 2199 C C . LYS A 1 270 ? 12.173 -9.969 -8.340 1.00 91.62 270 LYS A C 1
ATOM 2201 O O . LYS A 1 270 ? 11.561 -11.004 -8.086 1.00 91.62 270 LYS A O 1
ATOM 2206 N N . ASP A 1 271 ? 12.922 -9.328 -7.448 1.00 91.25 271 ASP A N 1
ATOM 2207 C CA . ASP A 1 271 ? 13.178 -9.812 -6.093 1.00 91.25 271 ASP A CA 1
ATOM 2208 C C . ASP A 1 271 ? 11.886 -9.943 -5.281 1.00 91.25 271 ASP A C 1
ATOM 2210 O O . ASP A 1 271 ? 11.670 -10.965 -4.632 1.00 91.25 271 ASP A O 1
ATOM 2214 N N . ILE A 1 272 ? 10.974 -8.970 -5.373 1.00 93.25 272 ILE A N 1
ATOM 2215 C CA . ILE A 1 272 ? 9.662 -9.048 -4.713 1.00 93.25 272 ILE A CA 1
ATOM 2216 C C . ILE A 1 272 ? 8.825 -10.209 -5.257 1.00 93.25 272 ILE A C 1
ATOM 2218 O O . ILE A 1 272 ? 8.207 -10.943 -4.479 1.00 93.25 272 ILE A O 1
ATOM 2222 N N . ILE A 1 273 ? 8.795 -10.395 -6.581 1.00 92.88 273 ILE A N 1
ATOM 2223 C CA . ILE A 1 273 ? 8.064 -11.503 -7.211 1.00 92.88 273 ILE A CA 1
ATOM 2224 C C . ILE A 1 273 ? 8.618 -12.845 -6.745 1.00 92.88 273 ILE A C 1
ATOM 2226 O O . ILE A 1 273 ? 7.849 -13.706 -6.317 1.00 92.88 273 ILE A O 1
ATOM 2230 N N . ILE A 1 274 ? 9.939 -12.991 -6.785 1.00 88.69 274 ILE A N 1
ATOM 2231 C CA . ILE A 1 274 ? 10.674 -14.171 -6.329 1.00 88.69 274 ILE A CA 1
ATOM 2232 C C . ILE A 1 274 ? 10.308 -14.451 -4.878 1.00 88.69 274 ILE A C 1
ATOM 2234 O O . ILE A 1 274 ? 9.686 -15.474 -4.599 1.00 88.69 274 ILE A O 1
ATOM 2238 N N . GLN A 1 275 ? 10.595 -13.519 -3.966 1.00 86.62 275 GLN A N 1
ATOM 2239 C CA . GLN A 1 275 ? 10.336 -13.690 -2.536 1.00 86.62 275 GLN A CA 1
ATOM 2240 C C . GLN A 1 275 ? 8.886 -14.101 -2.276 1.00 86.62 275 GLN A C 1
ATOM 2242 O O . GLN A 1 275 ? 8.639 -15.040 -1.524 1.00 86.62 275 GLN A O 1
ATOM 2247 N N . ARG A 1 276 ? 7.915 -13.466 -2.946 1.00 87.19 276 ARG A N 1
ATOM 2248 C CA . ARG A 1 276 ? 6.497 -13.762 -2.725 1.00 87.19 276 ARG A CA 1
ATOM 2249 C C . ARG A 1 276 ? 6.086 -15.149 -3.214 1.00 87.19 276 ARG A C 1
ATOM 2251 O O . ARG A 1 276 ? 5.328 -15.818 -2.510 1.00 87.19 276 ARG A O 1
ATOM 2258 N N . LEU A 1 277 ? 6.552 -15.571 -4.389 1.00 85.81 277 LEU A N 1
ATOM 2259 C CA . LEU A 1 277 ? 6.289 -16.916 -4.908 1.00 85.81 277 LEU A CA 1
ATOM 2260 C C . LEU A 1 277 ? 6.967 -17.979 -4.030 1.00 85.81 277 LEU A C 1
ATOM 2262 O O . LEU A 1 277 ? 6.344 -18.992 -3.715 1.00 85.81 277 LEU A O 1
ATOM 2266 N N . PHE A 1 278 ? 8.186 -17.712 -3.549 1.00 80.44 278 PHE A N 1
ATOM 2267 C CA . PHE A 1 278 ? 8.917 -18.630 -2.673 1.00 80.44 278 PHE A CA 1
ATOM 2268 C C . PHE A 1 278 ? 8.292 -18.793 -1.301 1.00 80.44 278 PHE A C 1
ATOM 2270 O O . PHE A 1 278 ? 8.130 -19.925 -0.855 1.00 80.44 278 PHE A O 1
ATOM 2277 N N . SER A 1 279 ? 7.896 -17.706 -0.635 1.00 76.00 279 SER A N 1
ATOM 2278 C CA . SER A 1 279 ? 7.234 -17.812 0.669 1.00 76.00 279 SER A CA 1
ATOM 2279 C C . SER A 1 279 ? 5.955 -18.649 0.575 1.00 76.00 279 SER A C 1
ATOM 2281 O O . SER A 1 279 ? 5.727 -19.513 1.413 1.00 76.00 279 SER A O 1
ATOM 2283 N N . GLN A 1 280 ? 5.164 -18.484 -0.493 1.00 72.25 280 GLN A N 1
ATOM 2284 C CA . GLN A 1 280 ? 3.959 -19.295 -0.716 1.00 72.25 280 GLN A CA 1
ATOM 2285 C C . GLN A 1 280 ? 4.279 -20.775 -0.943 1.00 72.25 280 GLN A C 1
ATOM 2287 O O . GLN A 1 280 ? 3.575 -21.654 -0.435 1.00 72.25 280 GLN A O 1
ATOM 2292 N N . GLN A 1 281 ? 5.340 -21.062 -1.699 1.00 67.88 281 GLN A N 1
ATOM 2293 C CA . GLN A 1 281 ? 5.795 -22.430 -1.913 1.00 67.88 281 GLN A CA 1
ATOM 2294 C C . GLN A 1 281 ? 6.331 -23.047 -0.629 1.00 67.88 281 GLN A C 1
ATOM 2296 O O . GLN A 1 281 ? 6.036 -24.203 -0.382 1.00 67.88 281 GLN A O 1
ATOM 2301 N N . ILE A 1 282 ? 7.042 -22.307 0.219 1.00 65.25 282 ILE A N 1
ATOM 2302 C CA . ILE A 1 282 ? 7.551 -22.821 1.495 1.00 65.25 282 ILE A CA 1
ATOM 2303 C C . ILE A 1 282 ? 6.439 -23.022 2.508 1.00 65.25 282 ILE A C 1
ATOM 2305 O O . ILE A 1 282 ? 6.465 -24.021 3.210 1.00 65.25 282 ILE A O 1
ATOM 2309 N N . ASP A 1 283 ? 5.410 -22.183 2.542 1.00 60.41 283 ASP A N 1
ATOM 2310 C CA . ASP A 1 283 ? 4.222 -22.448 3.362 1.00 60.41 283 ASP A CA 1
ATOM 2311 C C . ASP A 1 283 ? 3.476 -23.705 2.883 1.00 60.41 283 ASP A C 1
ATOM 2313 O O . ASP A 1 283 ? 2.875 -24.433 3.670 1.00 60.41 283 ASP A O 1
ATOM 2317 N N . THR A 1 284 ? 3.521 -23.983 1.578 1.00 61.34 284 THR A N 1
ATOM 2318 C CA . THR A 1 284 ? 2.917 -25.183 0.980 1.00 61.34 284 THR A CA 1
ATOM 2319 C C . THR A 1 284 ? 3.797 -26.417 1.176 1.00 61.34 284 THR A C 1
ATOM 2321 O O . THR A 1 284 ? 3.287 -27.504 1.435 1.00 61.34 284 THR A O 1
ATOM 2324 N N . LEU A 1 285 ? 5.116 -26.256 1.070 1.00 54.22 285 LEU A N 1
ATOM 2325 C CA . LEU A 1 285 ? 6.114 -27.292 1.275 1.00 54.22 285 LEU A CA 1
ATOM 2326 C C . LEU A 1 285 ? 6.206 -27.618 2.759 1.00 54.22 285 LEU A C 1
ATOM 2328 O O . LEU A 1 285 ? 6.070 -28.769 3.085 1.00 54.22 285 LEU A O 1
ATOM 2332 N N . SER A 1 286 ? 6.307 -26.677 3.689 1.00 55.19 286 SER A N 1
ATOM 2333 C CA . SER A 1 286 ? 6.274 -26.957 5.140 1.00 55.19 286 SER A CA 1
ATOM 2334 C C . SER A 1 286 ? 5.038 -27.745 5.584 1.00 55.19 286 SER A C 1
ATOM 2336 O O . SER A 1 286 ? 5.135 -28.550 6.504 1.00 55.19 286 SER A O 1
ATOM 2338 N N . LYS A 1 287 ? 3.911 -27.609 4.876 1.00 54.94 287 LYS A N 1
ATOM 2339 C CA . LYS A 1 287 ? 2.711 -28.442 5.069 1.00 54.94 287 LYS A CA 1
ATOM 2340 C C . LYS A 1 287 ? 2.782 -29.825 4.405 1.00 54.94 287 LYS A C 1
ATOM 2342 O O . LYS A 1 287 ? 2.039 -30.712 4.800 1.00 54.94 287 LYS A O 1
ATOM 2347 N N . ASN A 1 288 ? 3.655 -30.006 3.414 1.00 50.78 288 ASN A N 1
ATOM 2348 C CA . ASN A 1 288 ? 3.799 -31.206 2.581 1.00 50.78 288 ASN A CA 1
ATOM 2349 C C . ASN A 1 288 ? 5.235 -31.792 2.566 1.00 50.78 288 ASN A C 1
ATOM 2351 O O . ASN A 1 288 ? 5.544 -32.643 1.725 1.00 50.78 288 ASN A O 1
ATOM 2355 N N . ILE A 1 289 ? 6.138 -31.338 3.450 1.00 49.22 289 ILE A N 1
ATOM 2356 C CA . ILE A 1 289 ? 7.542 -31.761 3.542 1.00 49.22 289 ILE A CA 1
ATOM 2357 C C . ILE A 1 289 ? 7.516 -33.125 4.204 1.00 49.22 289 ILE A C 1
ATOM 2359 O O . ILE A 1 289 ? 7.640 -33.301 5.409 1.00 49.22 289 ILE A O 1
ATOM 2363 N N . LEU A 1 290 ? 7.314 -34.106 3.341 1.00 48.69 290 LEU A N 1
ATOM 2364 C CA . LEU A 1 290 ? 7.808 -35.444 3.549 1.00 48.69 290 LEU A CA 1
ATOM 2365 C C . LEU A 1 290 ? 8.546 -35.984 2.325 1.00 48.69 290 LEU A C 1
ATOM 2367 O O . LEU A 1 290 ? 9.164 -37.022 2.487 1.00 48.69 290 LEU A O 1
ATOM 2371 N N . ASN A 1 291 ? 8.547 -35.352 1.126 1.00 49.38 291 ASN A N 1
ATOM 2372 C CA . ASN A 1 291 ? 9.001 -36.144 -0.035 1.00 49.38 291 ASN A CA 1
ATOM 2373 C C . ASN A 1 291 ? 9.499 -35.517 -1.360 1.00 49.38 291 ASN A C 1
ATOM 2375 O O . ASN A 1 291 ? 9.362 -36.201 -2.369 1.00 49.38 291 ASN A O 1
ATOM 2379 N N . LYS A 1 292 ? 10.096 -34.311 -1.476 1.00 55.44 292 LYS A N 1
ATOM 2380 C CA . LYS A 1 292 ? 10.644 -33.884 -2.805 1.00 55.44 292 LYS A CA 1
ATOM 2381 C C . LYS A 1 292 ? 11.971 -33.108 -2.776 1.00 55.44 292 LYS A C 1
ATOM 2383 O O . LYS A 1 292 ? 11.992 -31.900 -2.567 1.00 55.44 292 LYS A O 1
ATOM 2388 N N . LYS A 1 293 ? 13.068 -33.823 -3.072 1.00 55.66 293 LYS A N 1
ATOM 2389 C CA . LYS A 1 293 ? 14.444 -33.322 -3.290 1.00 55.66 293 LYS A CA 1
ATOM 2390 C C . LYS A 1 293 ? 14.589 -32.549 -4.614 1.00 55.66 293 LYS A C 1
ATOM 2392 O O . LYS A 1 293 ? 15.320 -31.567 -4.667 1.00 55.66 293 LYS A O 1
ATOM 2397 N N . ASP A 1 294 ? 13.814 -32.922 -5.631 1.00 54.38 294 ASP A N 1
ATOM 2398 C CA . ASP A 1 294 ? 13.963 -32.411 -7.004 1.00 54.38 294 ASP A CA 1
ATOM 2399 C C . ASP A 1 294 ? 13.581 -30.931 -7.162 1.00 54.38 294 ASP A C 1
ATOM 2401 O O . ASP A 1 294 ? 14.133 -30.222 -8.000 1.00 54.38 294 ASP A O 1
ATOM 2405 N N . CYS A 1 295 ? 12.683 -30.428 -6.308 1.00 54.09 295 CYS A N 1
ATOM 2406 C CA . CYS A 1 295 ? 12.268 -29.026 -6.346 1.00 54.09 295 CYS A CA 1
ATOM 2407 C C . CYS A 1 295 ? 13.417 -28.091 -5.931 1.00 54.09 295 CYS A C 1
ATOM 2409 O O . CYS A 1 295 ? 13.600 -27.037 -6.523 1.00 54.09 295 CYS A O 1
ATOM 2411 N N . ILE A 1 296 ? 14.256 -28.493 -4.971 1.00 61.06 296 ILE A N 1
ATOM 2412 C CA . ILE A 1 296 ? 15.373 -27.664 -4.489 1.00 61.06 296 ILE A CA 1
ATOM 2413 C C . ILE A 1 296 ? 16.445 -27.492 -5.574 1.00 61.06 296 ILE A C 1
ATOM 2415 O O . ILE A 1 296 ? 17.001 -26.404 -5.722 1.00 61.06 296 ILE A O 1
ATOM 2419 N N . ASP A 1 297 ? 16.708 -28.537 -6.357 1.00 57.56 297 ASP A N 1
ATOM 2420 C CA . ASP A 1 297 ? 17.748 -28.512 -7.388 1.00 57.56 297 ASP A CA 1
ATOM 2421 C C . ASP A 1 297 ? 17.344 -27.662 -8.602 1.00 57.56 297 ASP A C 1
ATOM 2423 O O . ASP A 1 297 ? 18.181 -26.946 -9.160 1.00 57.56 297 ASP A O 1
ATOM 2427 N N . GLU A 1 298 ? 16.061 -27.656 -8.977 1.00 53.38 298 GLU A N 1
ATOM 2428 C CA . GLU A 1 298 ? 15.550 -26.757 -10.018 1.00 53.38 298 GLU A CA 1
ATOM 2429 C C . GLU A 1 298 ? 15.610 -25.288 -9.567 1.00 53.38 298 GLU A C 1
ATOM 2431 O O . GLU A 1 298 ? 15.992 -24.409 -10.342 1.00 53.38 298 GLU A O 1
ATOM 2436 N N . LEU A 1 299 ? 15.362 -25.021 -8.282 1.00 54.47 299 LEU A N 1
ATOM 2437 C CA . LEU A 1 299 ? 15.483 -23.686 -7.695 1.00 54.47 299 LEU A CA 1
ATOM 2438 C C . LEU A 1 299 ? 16.930 -23.193 -7.636 1.00 54.47 299 LEU A C 1
ATOM 2440 O O . LEU A 1 299 ? 17.193 -22.035 -7.954 1.00 54.47 299 LEU A O 1
ATOM 2444 N N . CYS A 1 300 ? 17.897 -24.056 -7.325 1.00 56.97 300 CYS A N 1
ATOM 2445 C CA . CYS A 1 300 ? 19.311 -23.681 -7.369 1.00 56.97 300 CYS A CA 1
ATOM 2446 C C . CYS A 1 300 ? 19.777 -23.236 -8.768 1.00 56.97 300 CYS A C 1
ATOM 2448 O O . CYS A 1 300 ? 20.693 -22.421 -8.862 1.00 56.97 300 CYS A O 1
ATOM 2450 N N . ARG A 1 301 ? 19.150 -23.726 -9.848 1.00 54.59 301 ARG A N 1
ATOM 2451 C CA . ARG A 1 301 ? 19.518 -23.356 -11.226 1.00 54.59 301 ARG A CA 1
ATOM 2452 C C . ARG A 1 301 ? 19.014 -21.977 -11.655 1.00 54.59 301 ARG A C 1
ATOM 2454 O O . ARG A 1 301 ? 19.641 -21.367 -12.513 1.00 54.59 301 ARG A O 1
ATOM 2461 N N . TYR A 1 302 ? 17.918 -21.472 -11.082 1.00 49.41 302 TYR A N 1
ATOM 2462 C CA . TYR A 1 302 ? 17.323 -20.193 -11.504 1.00 49.41 302 TYR A CA 1
ATOM 2463 C C . TYR A 1 302 ? 17.914 -18.950 -10.824 1.00 49.41 302 TYR A C 1
ATOM 2465 O O . TYR A 1 302 ? 17.749 -17.852 -11.349 1.00 49.41 302 TYR A O 1
ATOM 2473 N N . PHE A 1 303 ? 18.593 -19.089 -9.682 1.00 55.62 303 PHE A N 1
ATOM 2474 C CA . PHE A 1 303 ? 18.918 -17.948 -8.808 1.00 55.62 303 PHE A CA 1
ATOM 2475 C C . PHE A 1 303 ? 20.403 -17.809 -8.468 1.00 55.62 303 PHE A C 1
ATOM 2477 O O . PHE A 1 303 ? 20.761 -17.329 -7.394 1.00 55.62 303 PHE A O 1
ATOM 2484 N N . THR A 1 304 ? 21.287 -18.188 -9.387 1.00 50.50 304 THR A N 1
ATOM 2485 C CA . THR A 1 304 ? 22.743 -18.155 -9.178 1.00 50.50 304 THR A CA 1
ATOM 2486 C C . THR A 1 304 ? 23.334 -16.755 -8.947 1.00 50.50 304 THR A C 1
ATOM 2488 O O . THR A 1 304 ? 24.521 -16.660 -8.654 1.00 50.50 304 THR A O 1
ATOM 2491 N N . SER A 1 305 ? 22.551 -15.674 -9.054 1.00 50.22 305 SER A N 1
ATOM 2492 C CA . SER A 1 305 ? 23.049 -14.291 -8.993 1.00 50.22 305 SER A CA 1
ATOM 2493 C C . SER A 1 305 ? 22.551 -13.441 -7.817 1.00 50.22 305 SER A C 1
ATOM 2495 O O . SER A 1 305 ? 22.993 -12.304 -7.695 1.00 50.22 305 SER A O 1
ATOM 2497 N N . SER A 1 306 ? 21.655 -13.934 -6.951 1.00 58.81 306 SER A N 1
ATOM 2498 C CA . SER A 1 306 ? 21.196 -13.167 -5.778 1.00 58.81 306 SER A CA 1
ATOM 2499 C C . SER A 1 306 ? 21.848 -13.702 -4.506 1.00 58.81 306 SER A C 1
ATOM 2501 O O . SER A 1 306 ? 21.533 -14.803 -4.056 1.00 58.81 306 SER A O 1
ATOM 2503 N N . GLU A 1 307 ? 22.754 -12.927 -3.906 1.00 62.03 307 GLU A N 1
ATOM 2504 C CA . GLU A 1 307 ? 23.459 -13.299 -2.670 1.00 62.03 307 GLU A CA 1
ATOM 2505 C C . GLU A 1 307 ? 22.486 -13.619 -1.521 1.00 62.03 307 GLU A C 1
ATOM 2507 O O . GLU A 1 307 ? 22.652 -14.616 -0.814 1.00 62.03 307 GLU A O 1
ATOM 2512 N N . ASN A 1 308 ? 21.399 -12.849 -1.412 1.00 50.88 308 ASN A N 1
ATOM 2513 C CA . ASN A 1 308 ? 20.332 -13.085 -0.440 1.00 50.88 308 ASN A CA 1
ATOM 2514 C C . ASN A 1 308 ? 19.624 -14.429 -0.667 1.00 50.88 308 ASN A C 1
ATOM 2516 O O . ASN A 1 308 ? 19.324 -15.141 0.293 1.00 50.88 308 ASN A O 1
ATOM 2520 N N . PHE A 1 309 ? 19.408 -14.825 -1.924 1.00 60.91 309 PHE A N 1
ATOM 2521 C CA . PHE A 1 309 ? 18.829 -16.130 -2.240 1.00 60.91 309 PHE A CA 1
ATOM 2522 C C . PHE A 1 309 ? 19.823 -17.274 -2.009 1.00 60.91 309 PHE A C 1
ATOM 2524 O O . PHE A 1 309 ? 19.456 -18.316 -1.469 1.00 60.91 309 PHE A O 1
ATOM 2531 N N . CYS A 1 310 ? 21.098 -17.082 -2.345 1.00 59.97 310 CYS A N 1
ATOM 2532 C CA . CYS A 1 310 ? 22.152 -18.043 -2.031 1.00 59.97 310 CYS A CA 1
ATOM 2533 C C . CYS A 1 310 ? 22.234 -18.304 -0.520 1.00 59.97 310 CYS A C 1
ATOM 2535 O O . CYS A 1 310 ? 22.296 -19.461 -0.101 1.00 59.97 310 CYS A O 1
ATOM 2537 N N . ASN A 1 311 ? 22.167 -17.253 0.302 1.00 60.56 311 ASN A N 1
ATOM 2538 C CA . ASN A 1 311 ? 22.123 -17.371 1.760 1.00 60.56 311 ASN A CA 1
ATOM 2539 C C . ASN A 1 311 ? 20.869 -18.110 2.236 1.00 60.56 311 ASN A C 1
ATOM 2541 O O . ASN A 1 311 ? 20.963 -19.011 3.066 1.00 60.56 311 ASN A O 1
ATOM 2545 N N . PHE A 1 312 ? 19.714 -17.819 1.646 1.00 63.09 312 PHE A N 1
ATOM 2546 C CA . PHE A 1 312 ? 18.473 -18.521 1.948 1.00 63.09 312 PHE A CA 1
ATOM 2547 C C . PHE A 1 312 ? 18.529 -20.026 1.638 1.00 63.09 312 PHE A C 1
ATOM 2549 O O . PHE A 1 312 ? 18.178 -20.856 2.478 1.00 63.09 312 PHE A O 1
ATOM 2556 N N . ILE A 1 313 ? 19.032 -20.397 0.459 1.00 66.25 313 ILE A N 1
ATOM 2557 C CA . ILE A 1 313 ? 19.209 -21.798 0.063 1.00 66.25 313 ILE A CA 1
ATOM 2558 C C . ILE A 1 313 ? 20.199 -22.512 0.982 1.00 66.25 313 ILE A C 1
ATOM 2560 O O . ILE A 1 313 ? 19.970 -23.670 1.336 1.00 66.25 313 ILE A O 1
ATOM 2564 N N . ARG A 1 314 ? 21.283 -21.843 1.399 1.00 71.38 314 ARG A N 1
ATOM 2565 C CA . ARG A 1 314 ? 22.220 -22.394 2.391 1.00 71.38 314 ARG A CA 1
ATOM 2566 C C . ARG A 1 314 ? 21.504 -22.703 3.706 1.00 71.38 314 ARG A C 1
ATOM 2568 O O . ARG A 1 314 ? 21.679 -23.804 4.222 1.00 71.38 314 ARG A O 1
ATOM 2575 N N . THR A 1 315 ? 20.651 -21.800 4.192 1.00 66.25 315 THR A N 1
ATOM 2576 C CA . THR A 1 315 ? 19.852 -22.012 5.410 1.00 66.25 315 THR A CA 1
ATOM 2577 C C . THR A 1 315 ? 18.902 -23.203 5.274 1.00 66.25 315 THR A C 1
ATOM 2579 O O . THR A 1 315 ? 18.890 -24.070 6.145 1.00 66.25 315 THR A O 1
ATOM 2582 N N . ILE A 1 316 ? 18.169 -23.316 4.159 1.00 65.69 316 ILE A N 1
ATOM 2583 C CA . ILE A 1 316 ? 17.276 -24.464 3.911 1.00 65.69 316 ILE A CA 1
ATOM 2584 C C . ILE A 1 316 ? 18.067 -25.778 3.863 1.00 65.69 316 ILE A C 1
ATOM 2586 O O . ILE A 1 316 ? 17.675 -26.761 4.493 1.00 65.69 316 ILE A O 1
ATOM 2590 N N . LYS A 1 317 ? 19.199 -25.811 3.147 1.00 68.38 317 LYS A N 1
ATOM 2591 C CA . LYS A 1 317 ? 20.057 -27.005 3.062 1.00 68.38 317 LYS A CA 1
ATOM 2592 C C . LYS A 1 317 ? 20.604 -27.411 4.431 1.00 68.38 317 LYS A C 1
ATOM 2594 O O . LYS A 1 317 ? 20.618 -28.600 4.741 1.00 68.38 317 LYS A O 1
ATOM 2599 N N . ALA A 1 318 ? 21.024 -26.447 5.249 1.00 70.69 318 ALA A N 1
ATOM 2600 C CA . ALA A 1 318 ? 21.505 -26.706 6.602 1.00 70.69 318 ALA A CA 1
ATOM 2601 C C . ALA A 1 318 ? 20.413 -27.333 7.483 1.00 70.69 318 ALA A C 1
ATOM 2603 O O . ALA A 1 318 ? 20.677 -28.315 8.175 1.00 70.69 318 ALA A O 1
ATOM 2604 N N . GLU A 1 319 ? 19.183 -26.824 7.416 1.00 62.22 319 GLU A N 1
ATOM 2605 C CA . GLU A 1 319 ? 18.080 -27.327 8.238 1.00 62.22 319 GLU A CA 1
ATOM 2606 C C . GLU A 1 319 ? 17.615 -28.727 7.808 1.00 62.22 319 GLU A C 1
ATOM 2608 O O . GLU A 1 319 ? 17.412 -29.602 8.649 1.00 62.22 319 GLU A O 1
ATOM 2613 N N . LEU A 1 320 ? 17.561 -28.994 6.499 1.00 63.84 320 LEU A N 1
ATOM 2614 C CA . LEU A 1 320 ? 17.278 -30.335 5.975 1.00 63.84 320 LEU A CA 1
ATOM 2615 C C . LEU A 1 320 ? 18.350 -31.360 6.372 1.00 63.84 320 LEU A C 1
ATOM 2617 O O . LEU A 1 320 ? 18.030 -32.518 6.635 1.00 63.84 320 LEU A O 1
ATOM 2621 N N . ASN A 1 321 ? 19.621 -30.954 6.433 1.00 69.69 321 ASN A N 1
ATOM 2622 C CA . ASN A 1 321 ? 20.702 -31.840 6.865 1.00 69.69 321 ASN A CA 1
ATOM 2623 C C . ASN A 1 321 ? 20.610 -32.174 8.362 1.00 69.69 321 ASN A C 1
ATOM 2625 O O . ASN A 1 321 ? 20.801 -33.335 8.716 1.00 69.69 321 ASN A O 1
ATOM 2629 N N . LYS A 1 322 ? 20.243 -31.212 9.224 1.00 68.19 322 LYS A N 1
ATOM 2630 C CA . LYS A 1 322 ? 20.003 -31.473 10.659 1.00 68.19 322 LYS A CA 1
ATOM 2631 C C . LYS A 1 322 ? 18.882 -32.485 10.899 1.00 68.19 322 LYS A C 1
ATOM 2633 O O . LYS A 1 322 ? 18.936 -33.240 11.866 1.00 68.19 322 LYS A O 1
ATOM 2638 N N . GLN A 1 323 ? 17.859 -32.488 10.046 1.00 61.31 323 GLN A N 1
ATOM 2639 C CA . GLN A 1 323 ? 16.749 -33.437 10.154 1.00 61.31 323 GLN A CA 1
ATOM 2640 C C . GLN A 1 323 ? 17.143 -34.854 9.730 1.00 61.31 323 GLN A C 1
ATOM 2642 O O . GLN A 1 323 ? 16.617 -35.803 10.289 1.00 61.31 323 GLN A O 1
ATOM 2647 N N . LYS A 1 324 ? 18.086 -35.012 8.792 1.00 66.62 324 LYS A N 1
ATOM 2648 C CA . LYS A 1 324 ? 18.605 -36.331 8.378 1.00 66.62 324 LYS A CA 1
ATOM 2649 C C . LYS A 1 324 ? 19.570 -36.963 9.379 1.00 66.62 324 LYS A C 1
ATOM 2651 O O . LYS A 1 324 ? 19.822 -38.157 9.297 1.00 66.62 324 LYS A O 1
ATOM 2656 N N . SER A 1 325 ? 20.159 -36.158 10.260 1.00 69.38 325 SER A N 1
ATOM 2657 C CA . SER A 1 325 ? 21.042 -36.624 11.334 1.00 69.38 325 SER A CA 1
ATOM 2658 C C . SER A 1 325 ? 20.301 -37.008 12.622 1.00 69.38 325 SER A C 1
ATOM 2660 O O . SER A 1 325 ? 20.957 -37.317 13.613 1.00 69.38 325 SER A O 1
ATOM 2662 N N . LYS A 1 326 ? 18.967 -36.935 12.629 1.00 54.94 326 LYS A N 1
ATOM 2663 C CA . LYS A 1 326 ? 18.095 -37.405 13.712 1.00 54.94 326 LYS A CA 1
ATOM 2664 C C . LYS A 1 326 ? 17.360 -38.659 13.266 1.00 54.94 326 LYS A C 1
ATOM 2666 O O . LYS A 1 326 ? 17.111 -39.504 14.146 1.00 54.94 326 LYS A O 1
#

Secondary structure (DSSP, 8-state):
-GGGS-EEE-TTS-B--S--TTS--EEEEEEEEETTEEEEEEEEPPP----SS-TTS-S-STT-HHHHHHHHHHHHHHHHHHHHHH-TT-EEEEEEEEETHHHHHHHHHHHHHHHHTSS-SSEEEEEEEES----TT--GGGTEEE--S--SEEEEEEEEEPPSSGGGGT-PPPEEET-SEEEEEEEETT--TT-EEEEEETTEEEEEE-EEEETTEEEEGGGGGGSPSEEEEE-TT-BEEE--TTTHHHHHHHHHT-TTS-HHHHHHHHHHHHHHHHHHHHHHHHHHTTS-SHHHHHHHHH-TT-HHHHHHHHHHHHHHHHHHT-

Radius of gyration: 21.46 Å; chains: 1; bounding box: 50×68×48 Å